Protein AF-A0A935IES3-F1 (afdb_monomer_lite)

Radius of gyration: 22.99 Å; chains: 1; bounding box: 53×41×69 Å

pLDDT: mean 79.4, std 18.82, range [28.25, 98.38]

Foldseek 3Di:
DDWDWQDKEAAPVQRQWIKTAIAAQDPQHGMWIGNGNPPDIDRQCAPPFSFGFREWYAYNQRWIWTFAQQGIWIDGVPRSHIFADPQQDDGGHFNYWDADPVQKIWTQGDPPGIDIGGHDDDAAQEAEEEEEQAARHAHEHAHEYEYLYEPDDDARAEYEYEYQHYYHDDPNRYHDPRYHYYYAYDGPRQDDDDPDDPPVPPDDPVVVVVPRSHPPPDDRCLQAKEWDDWADDPQKIWTWIAGNDFFKKWKFKDFPVRDTPGTFDIDGDHGIDTDITGHPVLQPGWMKIFMDTNNHGRYIGIDHSPDDHPDD

Structure (mmCIF, N/CA/C/O backbone):
data_AF-A0A935IES3-F1
#
_entry.id   AF-A0A935IES3-F1
#
loop_
_atom_site.group_PDB
_atom_site.id
_atom_site.type_symbol
_atom_site.label_atom_id
_atom_site.label_alt_id
_atom_site.label_comp_id
_atom_site.label_asym_id
_atom_site.label_entity_id
_atom_site.label_seq_id
_atom_site.pdbx_PDB_ins_code
_atom_site.Cartn_x
_atom_site.Cartn_y
_atom_site.Cartn_z
_atom_site.occupancy
_atom_site.B_iso_or_equiv
_atom_site.auth_seq_id
_atom_site.auth_comp_id
_atom_site.auth_asym_id
_atom_site.auth_atom_id
_atom_site.pdbx_PDB_model_num
ATOM 1 N N . MET A 1 1 ? 29.003 -7.675 0.193 1.00 57.25 1 MET A N 1
ATOM 2 C CA . MET A 1 1 ? 27.621 -7.620 -0.340 1.00 57.25 1 MET A CA 1
ATOM 3 C C . MET A 1 1 ? 27.714 -7.142 -1.774 1.00 57.25 1 MET A C 1
ATOM 5 O O . MET A 1 1 ? 28.474 -6.220 -2.015 1.00 57.25 1 MET A O 1
ATOM 9 N N . SER A 1 2 ? 27.031 -7.792 -2.713 1.00 76.88 2 SER A N 1
ATOM 10 C CA . SER A 1 2 ? 27.079 -7.463 -4.144 1.00 76.88 2 SER A CA 1
ATOM 11 C C . SER A 1 2 ? 25.704 -6.964 -4.582 1.00 76.88 2 SER A C 1
ATOM 13 O O . SER A 1 2 ? 24.690 -7.547 -4.189 1.00 76.88 2 SER A O 1
ATOM 15 N N . LEU A 1 3 ? 25.689 -5.869 -5.346 1.00 85.88 3 LEU A N 1
ATOM 16 C CA . LEU A 1 3 ? 24.535 -5.474 -6.146 1.00 85.88 3 LEU A CA 1
ATOM 17 C C . LEU A 1 3 ? 24.415 -6.447 -7.308 1.00 85.88 3 LEU A C 1
ATOM 19 O O . LEU A 1 3 ? 25.405 -6.748 -7.974 1.00 85.88 3 LEU A O 1
ATOM 23 N N . ARG A 1 4 ? 23.201 -6.928 -7.536 1.00 93.44 4 ARG A N 1
ATOM 24 C CA . ARG A 1 4 ? 22.870 -7.769 -8.682 1.00 93.44 4 ARG A CA 1
ATOM 25 C C . ARG A 1 4 ? 21.562 -7.288 -9.272 1.00 93.44 4 ARG A C 1
ATOM 27 O O . ARG A 1 4 ? 20.661 -6.931 -8.512 1.00 93.44 4 ARG A O 1
ATOM 34 N N . VAL A 1 5 ? 21.463 -7.307 -10.594 1.00 96.31 5 VAL A N 1
ATOM 35 C CA . VAL A 1 5 ? 20.181 -7.113 -11.270 1.00 96.31 5 VAL A CA 1
ATOM 36 C C . VAL A 1 5 ? 19.268 -8.269 -10.869 1.00 96.31 5 VAL A C 1
ATOM 38 O O . VAL A 1 5 ? 19.676 -9.429 -10.921 1.00 96.31 5 VAL A O 1
ATOM 41 N N . THR A 1 6 ? 18.076 -7.942 -10.387 1.00 96.94 6 THR A N 1
ATOM 42 C CA . THR A 1 6 ? 17.067 -8.917 -9.947 1.00 96.94 6 THR A CA 1
ATOM 43 C C . THR A 1 6 ? 15.913 -9.024 -10.926 1.00 96.94 6 THR A C 1
ATOM 45 O O . THR A 1 6 ? 15.383 -10.113 -11.101 1.00 96.94 6 THR A O 1
ATOM 48 N N . CYS A 1 7 ? 15.564 -7.927 -11.596 1.00 97.56 7 CYS A N 1
ATOM 49 C CA . CYS A 1 7 ? 14.488 -7.882 -12.574 1.00 97.56 7 CYS A CA 1
ATOM 50 C C . CYS A 1 7 ? 14.796 -6.833 -13.648 1.00 97.56 7 CYS A C 1
ATOM 52 O O . CYS A 1 7 ? 15.488 -5.844 -13.382 1.00 97.56 7 CYS A O 1
ATOM 54 N N . ILE A 1 8 ? 14.262 -7.062 -14.846 1.00 97.38 8 ILE A N 1
ATOM 55 C CA . ILE A 1 8 ? 14.217 -6.108 -15.951 1.00 97.38 8 ILE A CA 1
ATOM 56 C C . ILE A 1 8 ? 12.748 -6.012 -16.366 1.00 97.38 8 ILE A C 1
ATOM 58 O O . ILE A 1 8 ? 12.147 -7.028 -16.706 1.00 97.38 8 ILE A O 1
ATOM 62 N N . ALA A 1 9 ? 12.186 -4.809 -16.333 1.00 97.50 9 ALA A N 1
ATOM 63 C CA . ALA A 1 9 ? 10.844 -4.513 -16.817 1.00 97.50 9 ALA A CA 1
ATOM 64 C C . ALA A 1 9 ? 10.951 -3.653 -18.078 1.00 97.50 9 ALA A C 1
ATOM 66 O O . ALA A 1 9 ? 11.769 -2.737 -18.132 1.00 97.50 9 ALA A O 1
ATOM 67 N N . VAL A 1 10 ? 10.133 -3.936 -19.086 1.00 97.81 10 VAL A N 1
ATOM 68 C CA . VAL A 1 10 ? 10.106 -3.199 -20.357 1.00 97.81 10 VAL A CA 1
ATOM 69 C C . VAL A 1 10 ? 8.700 -2.656 -20.546 1.00 97.81 10 VAL A C 1
ATOM 71 O O . VAL A 1 10 ? 7.736 -3.357 -20.235 1.00 97.81 10 VAL A O 1
ATOM 74 N N . HIS A 1 11 ? 8.579 -1.412 -21.008 1.00 96.88 11 HIS A N 1
ATOM 75 C CA . HIS A 1 11 ? 7.270 -0.814 -21.250 1.00 96.88 11 HIS A CA 1
ATOM 76 C C . HIS A 1 11 ? 6.509 -1.634 -22.308 1.00 96.88 11 HIS A C 1
ATOM 78 O O . HIS A 1 11 ? 7.111 -1.983 -23.328 1.00 96.88 11 HIS A O 1
ATOM 84 N N . PRO A 1 12 ? 5.206 -1.911 -22.122 1.00 94.06 12 PRO A N 1
ATOM 85 C CA . PRO A 1 12 ? 4.445 -2.774 -23.031 1.00 94.06 12 PRO A CA 1
ATOM 86 C C . PRO A 1 12 ? 4.425 -2.277 -24.484 1.00 94.06 12 PRO A C 1
ATOM 88 O O . PRO A 1 12 ? 4.575 -3.075 -25.406 1.00 94.06 12 PRO A O 1
ATOM 91 N N . ASP A 1 13 ? 4.337 -0.956 -24.669 1.00 95.75 13 ASP A N 1
ATOM 92 C CA . ASP A 1 13 ? 4.250 -0.317 -25.993 1.00 95.75 13 ASP A CA 1
ATOM 93 C C . ASP A 1 13 ? 5.533 0.401 -26.459 1.00 95.75 13 ASP A C 1
ATOM 95 O O . ASP A 1 13 ? 5.549 0.996 -27.535 1.00 95.75 13 ASP A O 1
ATOM 99 N N . ASP A 1 14 ? 6.606 0.404 -25.659 1.00 96.94 14 ASP A N 1
ATOM 100 C CA . ASP A 1 14 ? 7.816 1.192 -25.953 1.00 96.94 14 ASP A CA 1
ATOM 101 C C . ASP A 1 14 ? 9.081 0.473 -25.468 1.00 96.94 14 ASP A C 1
ATOM 103 O O . ASP A 1 14 ? 9.519 0.610 -24.326 1.00 96.94 14 ASP A O 1
ATOM 107 N N . HIS A 1 15 ? 9.687 -0.310 -26.356 1.00 96.06 15 HIS A N 1
ATOM 108 C CA . HIS A 1 15 ? 10.857 -1.127 -26.037 1.00 96.06 15 HIS A CA 1
ATOM 109 C C . HIS A 1 15 ? 12.116 -0.347 -25.624 1.00 96.06 15 HIS A C 1
ATOM 111 O O . HIS A 1 15 ? 13.009 -0.943 -25.019 1.00 96.06 15 HIS A O 1
ATOM 117 N N . ASP A 1 16 ? 12.188 0.962 -25.889 1.00 97.81 16 ASP A N 1
ATOM 118 C CA . ASP A 1 16 ? 13.316 1.789 -25.456 1.00 97.81 16 ASP A CA 1
ATOM 119 C C . ASP A 1 16 ? 13.200 2.178 -23.977 1.00 97.81 16 ASP A C 1
ATOM 121 O O . ASP A 1 16 ? 14.203 2.528 -23.345 1.00 97.81 16 ASP A O 1
ATOM 125 N N . LYS A 1 17 ? 11.994 2.087 -23.404 1.00 98.06 17 LYS A N 1
ATOM 126 C CA . LYS A 1 17 ? 11.731 2.332 -21.988 1.00 98.06 17 LYS A CA 1
ATOM 127 C C . LYS A 1 17 ? 11.919 1.053 -21.182 1.00 98.06 17 LYS A C 1
ATOM 129 O O . LYS A 1 17 ? 11.071 0.158 -21.171 1.00 98.06 17 LYS A O 1
ATOM 134 N N . VAL A 1 18 ? 13.033 0.997 -20.464 1.00 98.19 18 VAL A N 1
ATOM 135 C CA . VAL A 1 18 ? 13.451 -0.166 -19.678 1.00 98.19 18 VAL A CA 1
ATOM 136 C C . VAL A 1 18 ? 13.729 0.253 -18.245 1.00 98.19 18 VAL A C 1
ATOM 138 O O . VAL A 1 18 ? 14.386 1.259 -17.988 1.00 98.19 18 VAL A O 1
ATOM 141 N N . TRP A 1 19 ? 13.290 -0.553 -17.290 1.00 98.25 19 TRP A N 1
ATOM 142 C CA . TRP A 1 19 ? 13.640 -0.412 -15.887 1.00 98.25 19 TRP A CA 1
ATOM 143 C C . TRP A 1 19 ? 14.370 -1.646 -15.394 1.00 98.25 19 TRP A C 1
ATOM 145 O O . TRP A 1 19 ? 14.081 -2.765 -15.808 1.00 98.25 19 TRP A O 1
ATOM 155 N N . VAL A 1 20 ? 15.289 -1.448 -14.457 1.00 98.12 20 VAL A N 1
ATOM 156 C CA . VAL A 1 20 ? 15.969 -2.544 -13.769 1.00 98.12 20 VAL A CA 1
ATOM 157 C C . VAL A 1 20 ? 15.864 -2.364 -12.273 1.00 98.12 20 VAL A C 1
ATOM 159 O O . VAL A 1 20 ? 16.041 -1.257 -11.756 1.00 98.12 20 VAL A O 1
ATOM 162 N N . SER A 1 21 ? 15.607 -3.462 -11.571 1.00 97.62 21 SER A N 1
ATOM 163 C CA . SER A 1 21 ? 15.735 -3.509 -10.121 1.00 97.62 21 SER A CA 1
ATOM 164 C C . SER A 1 21 ? 17.043 -4.168 -9.712 1.00 97.62 21 SER A C 1
ATOM 166 O O . SER A 1 21 ? 17.530 -5.100 -10.357 1.00 97.62 21 SER A O 1
ATOM 168 N N . LEU A 1 22 ? 17.602 -3.692 -8.604 1.00 96.44 22 LEU A N 1
ATOM 169 C CA . LEU A 1 22 ? 18.802 -4.223 -7.986 1.00 96.44 22 LEU A CA 1
ATOM 170 C C . LEU A 1 22 ? 18.474 -4.809 -6.612 1.00 96.44 22 LEU A C 1
ATOM 172 O O . LEU A 1 22 ? 17.857 -4.172 -5.752 1.00 96.44 22 LEU A O 1
ATOM 176 N N . GLY A 1 23 ? 18.966 -6.021 -6.385 1.00 91.81 23 GLY A N 1
ATOM 177 C CA . GLY A 1 23 ? 18.984 -6.652 -5.073 1.00 91.81 23 GLY A CA 1
ATOM 178 C C . GLY A 1 23 ? 20.197 -6.225 -4.245 1.00 91.81 23 GLY A C 1
ATOM 179 O O . GLY A 1 23 ? 21.205 -5.758 -4.772 1.00 91.81 23 GLY A O 1
ATOM 180 N N . GLY A 1 24 ? 20.136 -6.468 -2.934 1.00 88.50 24 GLY A N 1
ATOM 181 C CA . GLY A 1 24 ? 21.232 -6.205 -1.995 1.00 88.50 24 GLY A CA 1
ATOM 182 C C . GLY A 1 24 ? 21.075 -4.913 -1.182 1.00 88.50 24 GLY A C 1
ATOM 183 O O . GLY A 1 24 ? 20.201 -4.082 -1.427 1.00 88.50 24 GLY A O 1
ATOM 184 N N . PHE A 1 25 ? 21.946 -4.748 -0.184 1.00 89.75 25 PHE A N 1
ATOM 185 C CA . PHE A 1 25 ? 21.810 -3.751 0.887 1.00 89.75 25 PHE A CA 1
ATOM 186 C C . PHE A 1 25 ? 22.664 -2.486 0.666 1.00 89.75 25 PHE A C 1
ATOM 188 O O . PHE A 1 25 ? 23.372 -2.041 1.571 1.00 89.75 25 PHE A O 1
ATOM 195 N N . PHE A 1 26 ? 22.594 -1.891 -0.531 1.00 90.25 26 PHE A N 1
ATOM 196 C CA . PHE A 1 26 ? 23.205 -0.583 -0.830 1.00 90.25 26 PHE A CA 1
ATOM 197 C C . PHE A 1 26 ? 22.164 0.535 -0.956 1.00 90.25 26 PHE A C 1
ATOM 199 O O . PHE A 1 26 ? 21.361 0.552 -1.891 1.00 90.25 26 PHE A O 1
ATOM 206 N N . ALA A 1 27 ? 22.159 1.471 -0.008 1.00 88.69 27 ALA A N 1
ATOM 207 C CA . ALA A 1 27 ? 21.184 2.559 0.021 1.00 88.69 27 ALA A CA 1
ATOM 208 C C . ALA A 1 27 ? 21.271 3.431 -1.246 1.00 88.69 27 ALA A C 1
ATOM 210 O O . ALA A 1 27 ? 22.358 3.649 -1.780 1.00 88.69 27 ALA A O 1
ATOM 211 N N . GLY A 1 28 ? 20.126 3.913 -1.737 1.00 91.81 28 GLY A N 1
ATOM 212 C CA . GLY A 1 28 ? 20.062 4.781 -2.920 1.00 91.81 28 GLY A CA 1
ATOM 213 C C . GLY A 1 28 ? 20.318 4.087 -4.265 1.00 91.81 28 GLY A C 1
ATOM 214 O O . GLY A 1 28 ? 20.333 4.760 -5.291 1.00 91.81 28 GLY A O 1
ATOM 215 N N . GLN A 1 29 ? 20.509 2.762 -4.284 1.00 95.19 29 GLN A N 1
ATOM 216 C CA . GLN A 1 29 ? 20.746 1.976 -5.499 1.00 95.19 29 GLN A CA 1
ATOM 217 C C . GLN A 1 29 ? 19.818 0.755 -5.524 1.00 95.19 29 GLN A C 1
ATOM 219 O O . GLN A 1 29 ? 20.157 -0.311 -5.005 1.00 95.19 29 GLN A O 1
ATOM 224 N N . LYS A 1 30 ? 18.611 0.939 -6.068 1.00 96.19 30 LYS A N 1
ATOM 225 C CA . LYS A 1 30 ? 17.545 -0.073 -6.115 1.00 96.19 30 LYS A CA 1
ATOM 226 C C . LYS A 1 30 ? 16.818 -0.138 -7.445 1.00 96.19 30 LYS A C 1
ATOM 228 O O . LYS A 1 30 ? 16.576 -1.243 -7.903 1.00 96.19 30 LYS A O 1
ATOM 233 N N . VAL A 1 31 ? 16.462 0.992 -8.052 1.00 98.00 31 VAL A N 1
ATOM 234 C CA . VAL A 1 31 ? 15.725 1.008 -9.323 1.00 98.00 31 VAL A CA 1
ATOM 235 C C . VAL A 1 31 ? 16.338 2.039 -10.255 1.00 98.00 31 VAL A C 1
ATOM 237 O O . VAL A 1 31 ? 16.588 3.174 -9.852 1.00 98.00 31 VAL A O 1
ATOM 240 N N . TYR A 1 32 ? 16.574 1.641 -11.499 1.00 98.06 32 TYR A N 1
ATOM 241 C CA . TYR A 1 32 ? 17.080 2.504 -12.561 1.00 98.06 32 TYR A CA 1
ATOM 242 C C . TYR A 1 32 ? 16.167 2.419 -13.777 1.00 98.06 32 TYR A C 1
ATOM 244 O O . TYR A 1 32 ? 15.510 1.404 -13.993 1.00 98.06 32 TYR A O 1
ATOM 252 N N . TYR A 1 33 ? 16.145 3.490 -14.559 1.00 98.19 33 TYR A N 1
ATOM 253 C CA . TYR A 1 33 ? 15.353 3.638 -15.773 1.00 98.19 33 TYR A CA 1
ATOM 254 C C . TYR A 1 33 ? 16.234 4.073 -16.934 1.00 98.19 33 TYR A C 1
ATOM 256 O O . TYR A 1 33 ? 17.085 4.943 -16.766 1.00 98.19 33 TYR A O 1
ATOM 264 N N . SER A 1 34 ? 15.989 3.514 -18.105 1.00 98.38 34 SER A N 1
ATOM 265 C CA . SER A 1 34 ? 16.547 3.939 -19.375 1.00 98.38 34 SER A CA 1
ATOM 266 C C . SER A 1 34 ? 15.409 4.267 -20.330 1.00 98.38 34 SER A C 1
ATOM 268 O O . SER A 1 34 ? 14.425 3.537 -20.384 1.00 98.38 34 SER A O 1
ATOM 270 N N . SER A 1 35 ? 15.553 5.357 -21.081 1.00 97.56 35 SER A N 1
ATOM 271 C CA . SER A 1 35 ? 14.635 5.747 -22.159 1.00 97.56 35 SER A CA 1
ATOM 272 C C . SER A 1 35 ? 15.237 5.523 -23.548 1.00 97.56 35 SER A C 1
ATOM 274 O O . SER A 1 35 ? 14.792 6.140 -24.511 1.00 97.56 35 SER A O 1
ATOM 276 N N . ASN A 1 36 ? 16.337 4.775 -23.625 1.00 98.06 36 ASN A N 1
ATOM 277 C CA . ASN A 1 36 ? 17.102 4.526 -24.842 1.00 98.06 36 ASN A CA 1
ATOM 278 C C . ASN A 1 36 ? 17.687 3.109 -24.847 1.00 98.06 36 ASN A C 1
ATOM 280 O O . ASN A 1 36 ? 18.877 2.921 -25.088 1.00 98.06 36 ASN A O 1
ATOM 284 N N . GLY A 1 37 ? 16.870 2.118 -24.483 1.00 96.75 37 GLY A N 1
ATOM 285 C CA . GLY A 1 37 ? 17.221 0.702 -24.619 1.00 96.75 37 GLY A CA 1
ATOM 286 C C . GLY A 1 37 ? 18.383 0.227 -23.736 1.00 96.75 37 GLY A C 1
ATOM 287 O O . GLY A 1 37 ? 18.906 -0.865 -23.944 1.00 96.75 37 GLY A O 1
ATOM 288 N N . GLY A 1 38 ? 18.788 1.016 -22.736 1.00 97.38 38 GLY A N 1
ATOM 289 C CA . GLY A 1 38 ? 19.874 0.697 -21.809 1.00 97.38 38 GLY A CA 1
ATOM 290 C C . GLY A 1 38 ? 21.200 1.422 -22.061 1.00 97.38 38 GLY A C 1
ATOM 291 O O . GLY A 1 38 ? 22.140 1.193 -21.296 1.00 97.38 38 GLY A O 1
ATOM 292 N N . ASP A 1 39 ? 21.284 2.317 -23.051 1.00 97.88 39 ASP A N 1
ATOM 293 C CA . ASP A 1 39 ? 22.502 3.098 -23.333 1.00 97.88 39 ASP A CA 1
ATOM 294 C C . ASP A 1 39 ? 22.848 4.077 -22.199 1.00 97.88 39 ASP A C 1
ATOM 296 O O . ASP A 1 39 ? 24.016 4.330 -21.894 1.00 97.88 39 ASP A O 1
ATOM 300 N N . SER A 1 40 ? 21.826 4.631 -21.543 1.00 98.19 40 SER A N 1
ATOM 301 C CA . SER A 1 40 ? 21.976 5.506 -20.380 1.00 98.19 40 SER A CA 1
ATOM 302 C C . SER A 1 40 ? 20.912 5.225 -19.325 1.00 98.19 40 SER A C 1
ATOM 304 O O . SER A 1 40 ? 19.790 4.840 -19.655 1.00 98.19 40 SER A O 1
ATOM 306 N N . TRP A 1 41 ? 21.263 5.439 -18.053 1.00 98.25 41 TRP A N 1
ATOM 307 C CA . TRP A 1 41 ? 20.412 5.105 -16.913 1.00 98.25 41 TRP A CA 1
ATOM 308 C C . TRP A 1 41 ? 20.234 6.290 -15.969 1.00 98.25 41 TRP A C 1
ATOM 310 O O . TRP A 1 41 ? 21.200 6.890 -15.500 1.00 98.25 41 TRP A O 1
ATOM 320 N N . THR A 1 42 ? 18.983 6.570 -15.626 1.00 97.44 42 THR A N 1
ATOM 321 C CA . THR A 1 42 ? 18.579 7.493 -14.568 1.00 97.44 42 THR A CA 1
ATOM 322 C C . THR A 1 42 ? 18.237 6.697 -13.318 1.00 97.44 42 THR A C 1
ATOM 324 O O . THR A 1 42 ? 17.484 5.725 -13.369 1.00 97.44 42 THR A O 1
ATOM 327 N N . ASN A 1 43 ? 18.775 7.106 -12.173 1.00 97.31 43 ASN A N 1
ATOM 328 C CA . ASN A 1 43 ? 18.450 6.477 -10.900 1.00 97.31 43 ASN A CA 1
ATOM 329 C C . ASN A 1 43 ? 17.048 6.909 -10.442 1.00 97.31 43 ASN A C 1
ATOM 331 O O . ASN A 1 43 ? 16.812 8.092 -10.208 1.00 97.31 43 ASN A O 1
ATOM 335 N N . LEU A 1 44 ? 16.139 5.945 -10.282 1.00 97.56 44 LEU A N 1
ATOM 336 C CA . LEU A 1 44 ? 14.778 6.153 -9.782 1.00 97.56 44 LEU A CA 1
ATOM 337 C C . LEU A 1 44 ? 14.582 5.631 -8.355 1.00 97.56 44 LEU A C 1
ATOM 339 O O . LEU A 1 44 ? 13.449 5.520 -7.903 1.00 97.56 44 LEU A O 1
ATOM 343 N N . THR A 1 45 ? 15.650 5.312 -7.624 1.00 96.31 45 THR A N 1
ATOM 344 C CA . THR A 1 45 ? 15.560 4.691 -6.292 1.00 96.31 45 THR A CA 1
ATOM 345 C C . THR A 1 45 ? 14.777 5.533 -5.282 1.00 96.31 45 THR A C 1
ATOM 347 O O . THR A 1 45 ? 13.993 4.970 -4.524 1.00 96.31 45 THR A O 1
ATOM 350 N N . GLY A 1 46 ? 14.953 6.859 -5.284 1.00 92.88 46 GLY A N 1
ATOM 351 C CA . GLY A 1 46 ?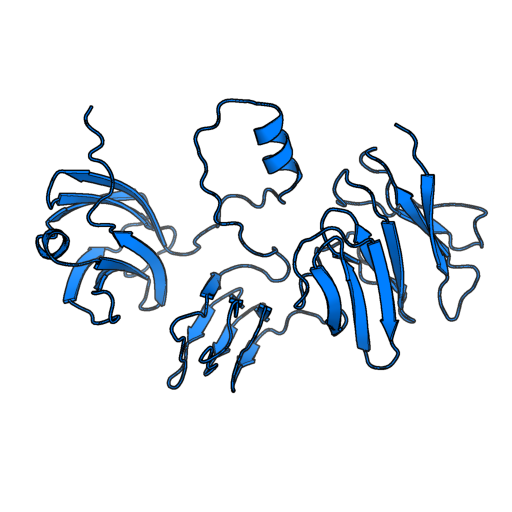 14.208 7.761 -4.398 1.00 92.88 46 GLY A CA 1
ATOM 352 C C . GLY A 1 46 ? 14.308 7.370 -2.918 1.00 92.88 46 GLY A C 1
ATOM 353 O O . GLY A 1 46 ? 15.406 7.092 -2.427 1.00 92.88 46 GLY A O 1
ATOM 354 N N . SER A 1 47 ? 13.166 7.329 -2.227 1.00 87.62 47 SER A N 1
ATOM 355 C CA . SER A 1 47 ? 13.046 6.962 -0.806 1.00 87.62 47 SER A CA 1
ATOM 356 C C . SER A 1 47 ? 12.879 5.464 -0.533 1.00 87.62 47 SER A C 1
ATOM 358 O O . SER A 1 47 ? 12.623 5.087 0.614 1.00 87.62 47 SER A O 1
ATOM 360 N N . LEU A 1 48 ? 13.052 4.589 -1.535 1.00 88.12 48 LEU A N 1
ATOM 361 C CA . LEU A 1 48 ? 13.000 3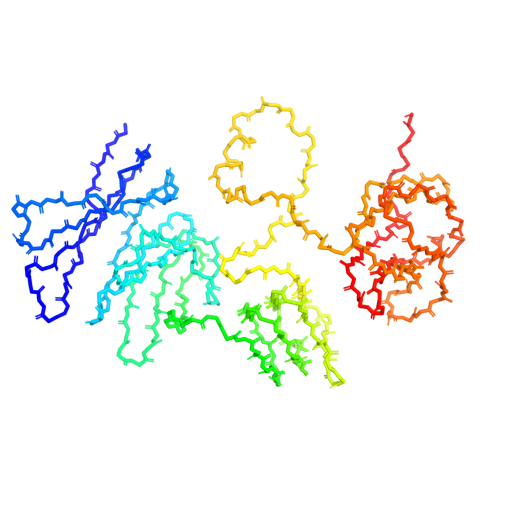.145 -1.296 1.00 88.12 48 LEU A CA 1
ATOM 362 C C . LEU A 1 48 ? 13.977 2.741 -0.176 1.00 88.12 48 LEU A C 1
ATOM 364 O O . LEU A 1 48 ? 15.124 3.210 -0.148 1.00 88.12 48 LEU A O 1
ATOM 368 N N . PRO A 1 49 ? 13.556 1.848 0.739 1.00 85.81 49 PRO A N 1
ATOM 369 C CA . PRO A 1 49 ? 14.385 1.452 1.865 1.00 85.81 49 PRO A CA 1
ATOM 370 C C . PRO A 1 49 ? 15.659 0.750 1.389 1.00 85.81 49 PRO A C 1
ATOM 372 O O . PRO A 1 49 ? 15.749 0.231 0.271 1.00 85.81 49 PRO A O 1
ATOM 375 N N . ASN A 1 50 ? 16.662 0.668 2.267 1.00 88.62 50 ASN A N 1
ATOM 376 C CA . ASN A 1 50 ? 17.868 -0.105 1.979 1.00 88.62 50 ASN A CA 1
ATOM 377 C C . ASN A 1 50 ? 17.628 -1.622 2.114 1.00 88.62 50 ASN A C 1
ATOM 379 O O . ASN A 1 50 ? 18.276 -2.296 2.912 1.00 88.62 50 ASN A O 1
ATOM 383 N N . LEU A 1 51 ? 16.686 -2.142 1.331 1.00 90.25 51 LEU A N 1
ATOM 384 C CA . LEU A 1 51 ? 16.261 -3.533 1.287 1.00 90.25 51 LEU A CA 1
ATOM 385 C C . LEU A 1 51 ? 16.183 -4.006 -0.172 1.00 90.25 51 LEU A C 1
ATOM 387 O O . LEU A 1 51 ? 15.845 -3.203 -1.041 1.00 90.25 51 LEU A O 1
ATOM 391 N N . PRO A 1 52 ? 16.519 -5.270 -0.473 1.00 91.56 52 PRO A N 1
ATOM 392 C CA . PRO A 1 52 ? 16.465 -5.800 -1.830 1.00 91.56 52 PRO A CA 1
ATOM 393 C C . PRO A 1 52 ? 15.106 -5.573 -2.505 1.00 91.56 52 PRO A C 1
ATOM 395 O O . PRO A 1 52 ? 14.070 -5.916 -1.939 1.00 91.56 52 PRO A O 1
ATOM 398 N N . ILE A 1 53 ? 15.132 -5.065 -3.741 1.00 96.44 53 ILE A N 1
ATOM 399 C CA . ILE A 1 53 ? 13.995 -5.159 -4.660 1.00 96.44 53 ILE A CA 1
ATOM 400 C C . ILE A 1 53 ? 14.214 -6.407 -5.506 1.00 96.44 53 ILE A C 1
ATOM 402 O O . ILE A 1 53 ? 15.287 -6.592 -6.086 1.00 96.44 53 ILE A O 1
ATOM 406 N N . LEU A 1 54 ? 13.230 -7.295 -5.515 1.00 96.06 54 LEU A N 1
ATOM 407 C CA . LEU A 1 54 ? 13.307 -8.611 -6.146 1.00 96.06 54 LEU A CA 1
ATOM 408 C C . LEU A 1 54 ? 12.491 -8.674 -7.436 1.00 96.06 54 LEU A C 1
ATOM 410 O O . LEU A 1 54 ? 12.861 -9.419 -8.334 1.00 96.06 54 LEU A O 1
ATOM 414 N N . SER A 1 55 ? 11.443 -7.857 -7.539 1.00 97.38 55 SER A N 1
ATOM 415 C CA . SER A 1 55 ? 10.541 -7.818 -8.683 1.00 97.38 55 SER A CA 1
ATOM 416 C C . SER A 1 55 ? 10.195 -6.386 -9.051 1.00 97.38 55 SER A C 1
ATOM 418 O O . SER A 1 55 ? 10.025 -5.537 -8.173 1.00 97.38 55 SER A O 1
ATOM 420 N N . LEU A 1 56 ? 10.030 -6.133 -10.344 1.00 97.94 56 LEU A N 1
ATOM 421 C CA . LEU A 1 56 ? 9.580 -4.856 -10.871 1.00 97.94 56 LEU A CA 1
ATOM 422 C C . LEU A 1 56 ? 8.620 -5.113 -12.032 1.00 97.94 56 LEU A C 1
ATOM 424 O O . LEU A 1 56 ? 8.957 -5.857 -12.945 1.00 97.94 56 LEU A O 1
ATOM 428 N N . VAL A 1 57 ? 7.438 -4.506 -11.995 1.00 97.88 57 VAL A N 1
ATOM 429 C CA . VAL A 1 57 ? 6.467 -4.550 -13.098 1.00 97.88 57 VAL A CA 1
ATOM 430 C C . VAL A 1 57 ? 6.012 -3.143 -13.449 1.00 97.88 57 VAL A C 1
ATOM 432 O O . VAL A 1 57 ? 5.984 -2.265 -12.584 1.00 97.88 57 VAL A O 1
ATOM 435 N N . VAL A 1 58 ? 5.676 -2.945 -14.720 1.00 97.00 58 VAL A N 1
ATOM 436 C CA . VAL A 1 58 ? 5.248 -1.668 -15.290 1.00 97.00 58 VAL A CA 1
ATOM 437 C C . VAL A 1 58 ? 3.932 -1.862 -16.040 1.00 97.00 58 VAL A C 1
ATOM 439 O O . VAL A 1 58 ? 3.753 -2.897 -16.683 1.00 97.00 58 VAL A O 1
ATOM 442 N N . ASP A 1 59 ? 3.007 -0.912 -15.914 1.00 94.94 59 ASP A N 1
ATOM 443 C CA . ASP A 1 59 ? 1.767 -0.885 -16.701 1.00 94.94 59 ASP A CA 1
ATOM 444 C C . ASP A 1 59 ? 1.914 -0.041 -17.983 1.00 94.94 59 ASP A C 1
ATOM 446 O O . ASP A 1 59 ? 2.932 0.620 -18.196 1.00 94.94 59 ASP A O 1
ATOM 450 N N . ASP A 1 60 ? 0.881 -0.037 -18.828 1.00 93.50 60 ASP A N 1
ATOM 451 C CA . ASP A 1 60 ? 0.860 0.698 -20.106 1.00 93.50 60 ASP A CA 1
ATOM 452 C C . ASP A 1 60 ? 0.969 2.227 -19.933 1.00 93.50 60 ASP A C 1
ATOM 454 O O . ASP A 1 60 ? 1.278 2.949 -20.879 1.00 93.50 60 ASP A O 1
ATOM 458 N N . ASN A 1 61 ? 0.724 2.744 -18.723 1.00 92.81 61 ASN A N 1
ATOM 459 C CA . ASN A 1 61 ? 0.858 4.165 -18.406 1.00 92.81 61 ASN A CA 1
ATOM 460 C C . ASN A 1 61 ? 2.262 4.516 -17.889 1.00 92.81 61 ASN A C 1
ATOM 462 O O . ASN A 1 61 ? 2.542 5.688 -17.631 1.00 92.81 61 ASN A O 1
ATOM 466 N N . GLY A 1 62 ? 3.144 3.529 -17.704 1.00 93.81 62 GLY A N 1
ATOM 467 C CA . GLY A 1 62 ? 4.462 3.709 -17.106 1.00 93.81 62 GLY A CA 1
ATOM 468 C C . GLY A 1 62 ? 4.448 3.792 -15.576 1.00 93.81 62 GLY A C 1
ATOM 469 O O . GLY A 1 62 ? 5.425 4.262 -14.986 1.00 93.81 62 GLY A O 1
ATOM 470 N N . ASN A 1 63 ? 3.368 3.364 -14.916 1.00 95.31 63 ASN A N 1
ATOM 471 C CA . ASN A 1 63 ? 3.350 3.221 -13.465 1.00 95.31 63 ASN A CA 1
ATOM 472 C C . ASN A 1 63 ? 4.104 1.957 -13.049 1.00 95.31 63 ASN A C 1
ATOM 474 O O . ASN A 1 63 ? 3.980 0.907 -13.676 1.00 95.31 63 ASN A O 1
ATOM 478 N N . LEU A 1 64 ? 4.858 2.043 -11.956 1.00 97.56 64 LEU A N 1
ATOM 479 C CA . LEU A 1 64 ? 5.745 0.979 -11.497 1.00 97.56 64 LEU A CA 1
ATOM 480 C C . LEU A 1 64 ? 5.278 0.384 -10.176 1.00 97.56 64 LEU A C 1
ATOM 482 O O . LEU A 1 64 ? 4.935 1.118 -9.248 1.00 97.56 64 LEU A O 1
ATOM 486 N N . TYR A 1 65 ? 5.402 -0.936 -10.057 1.00 97.25 65 TYR A N 1
ATOM 487 C CA . TYR A 1 65 ? 5.303 -1.654 -8.789 1.00 97.25 65 TYR A CA 1
ATOM 488 C C . TYR A 1 65 ? 6.608 -2.395 -8.517 1.00 97.25 65 TYR A C 1
ATOM 490 O O . TYR A 1 65 ? 7.034 -3.233 -9.312 1.00 97.25 65 TYR A O 1
ATOM 498 N N . ALA A 1 66 ? 7.236 -2.096 -7.383 1.00 97.62 66 ALA A N 1
ATOM 499 C CA . ALA A 1 66 ? 8.470 -2.717 -6.927 1.00 97.62 66 ALA A CA 1
ATOM 500 C C . ALA A 1 66 ? 8.181 -3.631 -5.732 1.00 97.62 66 ALA A C 1
ATOM 502 O O . ALA A 1 66 ? 7.772 -3.160 -4.672 1.00 97.62 66 ALA A O 1
ATOM 503 N N . GLY A 1 67 ? 8.396 -4.933 -5.904 1.00 96.38 67 GLY A N 1
ATOM 504 C CA . GLY A 1 67 ? 8.272 -5.942 -4.854 1.00 96.38 67 GLY A CA 1
ATOM 505 C C . GLY A 1 67 ? 9.633 -6.257 -4.245 1.00 96.38 67 GLY A C 1
ATOM 506 O O . GLY A 1 67 ? 10.605 -6.478 -4.970 1.00 96.38 67 GLY A O 1
ATOM 507 N N . GLY A 1 68 ? 9.720 -6.284 -2.920 1.00 93.69 68 GLY A N 1
ATOM 508 C CA . GLY A 1 68 ? 10.957 -6.605 -2.213 1.00 93.69 68 GLY A CA 1
ATOM 509 C C . GLY A 1 68 ? 10.710 -7.154 -0.817 1.00 93.69 68 GLY A C 1
ATOM 510 O O . GLY A 1 68 ? 9.590 -7.531 -0.472 1.00 93.69 68 GLY A O 1
ATOM 511 N N . ASP A 1 69 ? 11.752 -7.162 0.014 1.00 89.25 69 ASP A N 1
ATOM 512 C CA . ASP A 1 69 ? 11.689 -7.713 1.381 1.00 89.25 69 ASP A CA 1
ATOM 513 C C . ASP A 1 69 ? 10.674 -6.995 2.293 1.00 89.25 69 ASP A C 1
ATOM 515 O O . ASP A 1 69 ? 10.313 -7.508 3.351 1.00 89.25 69 ASP A O 1
ATOM 519 N N . ASP A 1 70 ? 10.195 -5.825 1.870 1.00 83.56 70 ASP A N 1
ATOM 520 C CA . ASP A 1 70 ? 9.349 -4.931 2.653 1.00 83.56 70 ASP A CA 1
ATOM 521 C C . ASP A 1 70 ? 7.945 -4.717 2.076 1.00 83.56 70 ASP A C 1
ATOM 523 O O . ASP A 1 70 ? 7.284 -3.721 2.369 1.00 83.56 70 ASP A O 1
ATOM 527 N N . GLY A 1 71 ? 7.482 -5.650 1.246 1.00 89.00 71 GLY A N 1
ATOM 528 C CA . GLY A 1 71 ? 6.208 -5.542 0.545 1.00 89.00 71 GLY A CA 1
ATOM 529 C C . GLY A 1 71 ? 6.358 -4.914 -0.836 1.00 89.00 71 GLY A C 1
ATOM 530 O O . GLY A 1 71 ? 7.353 -5.134 -1.532 1.00 89.00 71 GLY A O 1
ATOM 531 N N . ILE A 1 72 ? 5.329 -4.171 -1.241 1.00 91.75 72 ILE A N 1
ATOM 532 C CA . ILE A 1 72 ? 5.224 -3.560 -2.565 1.00 91.75 72 ILE A CA 1
ATOM 533 C C . ILE A 1 72 ? 5.281 -2.044 -2.409 1.00 91.75 72 ILE A C 1
ATOM 535 O O . ILE A 1 72 ? 4.652 -1.478 -1.516 1.00 91.75 72 ILE A O 1
ATOM 539 N N . PHE A 1 73 ? 5.998 -1.388 -3.309 1.00 92.56 73 PHE A N 1
ATOM 540 C CA . PHE A 1 73 ? 5.988 0.058 -3.484 1.00 92.56 73 PHE A CA 1
ATOM 541 C C . PHE A 1 73 ? 5.432 0.390 -4.862 1.00 92.56 73 PHE A C 1
ATOM 543 O O . PHE A 1 73 ? 5.708 -0.316 -5.826 1.00 92.56 73 PHE A O 1
ATOM 550 N N . PHE A 1 74 ? 4.675 1.472 -4.954 1.00 93.31 74 PHE A N 1
ATOM 551 C CA . PHE A 1 74 ? 4.111 2.010 -6.179 1.00 93.31 74 PHE A CA 1
ATOM 552 C C . PHE A 1 74 ? 4.755 3.355 -6.518 1.00 93.31 74 PHE A C 1
ATOM 554 O O . PHE A 1 74 ? 4.976 4.184 -5.634 1.00 93.31 74 PHE A O 1
ATOM 561 N N . ARG A 1 75 ? 5.015 3.605 -7.798 1.00 94.50 75 ARG A N 1
ATOM 562 C CA . ARG A 1 75 ? 5.403 4.921 -8.308 1.00 94.50 75 ARG A CA 1
ATOM 563 C C . ARG A 1 75 ? 4.602 5.224 -9.562 1.00 94.50 75 ARG A C 1
ATOM 565 O O . ARG A 1 75 ? 4.749 4.531 -10.564 1.00 94.50 75 ARG A O 1
ATOM 572 N N . GLY A 1 76 ? 3.796 6.281 -9.502 1.00 93.69 76 GLY A N 1
ATOM 573 C CA . GLY A 1 76 ? 3.071 6.771 -10.667 1.00 93.69 76 GLY A CA 1
ATOM 574 C C . GLY A 1 76 ? 4.012 7.341 -11.730 1.00 93.69 76 GLY A C 1
ATOM 575 O O . GLY A 1 76 ? 5.097 7.850 -11.417 1.00 93.69 76 GLY A O 1
ATOM 576 N N . ALA A 1 77 ? 3.593 7.288 -12.989 1.00 91.62 77 ALA A N 1
ATOM 577 C CA . ALA A 1 77 ? 4.322 7.909 -14.084 1.00 91.62 77 ALA A CA 1
ATOM 578 C C . ALA A 1 77 ? 4.522 9.412 -13.820 1.00 91.62 77 ALA A C 1
ATOM 580 O O . ALA A 1 77 ? 3.600 10.138 -13.448 1.00 91.62 77 ALA A O 1
ATOM 581 N N . GLY A 1 78 ? 5.764 9.883 -13.953 1.00 88.19 78 GLY A N 1
ATOM 582 C CA . GLY A 1 78 ? 6.129 11.279 -13.684 1.00 88.19 78 GLY A CA 1
ATOM 583 C C . GLY A 1 78 ? 6.171 11.677 -12.202 1.00 88.19 78 GLY A C 1
ATOM 584 O O . GLY A 1 78 ? 6.541 12.809 -11.895 1.00 88.19 78 GLY A O 1
ATOM 585 N N . TRP A 1 79 ? 5.848 10.778 -11.265 1.00 91.44 79 TRP A N 1
ATOM 586 C CA . TRP A 1 79 ? 5.988 11.076 -9.841 1.00 91.44 79 TRP A CA 1
ATOM 587 C C . TRP A 1 79 ? 7.459 11.196 -9.452 1.00 91.44 79 TRP A C 1
ATOM 589 O O . TRP A 1 79 ? 8.321 10.482 -9.976 1.00 91.44 79 TRP A O 1
ATOM 599 N N . ALA A 1 80 ? 7.743 12.079 -8.492 1.00 87.25 80 ALA A N 1
ATOM 600 C CA . ALA A 1 80 ? 9.093 12.283 -7.976 1.00 87.25 80 ALA A CA 1
ATOM 601 C C . ALA A 1 80 ? 9.612 11.061 -7.199 1.00 87.25 80 ALA A C 1
ATOM 603 O O . ALA A 1 80 ? 10.807 10.764 -7.262 1.00 87.25 80 ALA A O 1
ATOM 604 N N . ASP A 1 81 ? 8.721 10.341 -6.511 1.00 88.44 81 ASP A N 1
ATOM 605 C CA . ASP A 1 81 ? 9.101 9.274 -5.589 1.00 88.44 81 ASP A CA 1
ATOM 606 C C . ASP A 1 81 ? 8.041 8.168 -5.451 1.00 88.44 81 ASP A C 1
ATOM 608 O O . ASP A 1 81 ? 6.926 8.270 -5.972 1.00 88.44 81 ASP A O 1
ATOM 612 N N . TRP A 1 82 ? 8.428 7.102 -4.753 1.00 89.75 82 TRP A N 1
ATOM 613 C CA . TRP A 1 82 ? 7.621 5.932 -4.444 1.00 89.75 82 TRP A CA 1
ATOM 614 C C . TRP A 1 82 ? 6.702 6.176 -3.252 1.00 89.75 82 TRP A C 1
ATOM 616 O O . TRP A 1 82 ? 7.002 6.946 -2.342 1.00 89.75 82 TRP A O 1
ATOM 626 N N . LYS A 1 83 ? 5.596 5.440 -3.224 1.00 84.69 83 LYS A N 1
ATOM 627 C CA . LYS A 1 83 ? 4.746 5.277 -2.052 1.00 84.69 83 LYS A CA 1
ATOM 628 C C . LYS A 1 83 ? 4.599 3.795 -1.747 1.00 84.69 83 LYS A C 1
ATOM 630 O O . LYS A 1 83 ? 4.580 2.983 -2.669 1.00 84.69 83 LYS A O 1
ATOM 635 N N . PRO A 1 84 ? 4.476 3.405 -0.481 1.00 81.06 84 PRO A N 1
ATOM 636 C CA . PRO A 1 84 ? 4.107 2.038 -0.161 1.00 81.06 84 PRO A CA 1
ATOM 637 C C . PRO A 1 84 ? 2.741 1.646 -0.754 1.00 81.06 84 PRO A C 1
ATOM 639 O O . PRO A 1 84 ? 1.829 2.470 -0.812 1.00 81.06 84 PRO A O 1
ATOM 642 N N . PHE A 1 85 ? 2.588 0.386 -1.158 1.00 83.31 85 PHE A N 1
ATOM 643 C CA . PHE A 1 85 ? 1.365 -0.164 -1.740 1.00 83.31 85 PHE A CA 1
ATOM 644 C C . PHE A 1 85 ? 0.798 -1.278 -0.851 1.00 83.31 85 PHE A C 1
ATOM 646 O O . PHE A 1 85 ? 1.360 -2.369 -0.757 1.00 83.31 85 PHE A O 1
ATOM 653 N N . TYR A 1 86 ? -0.335 -0.997 -0.202 1.00 73.12 86 TYR A N 1
ATOM 654 C CA . TYR A 1 86 ? -0.942 -1.868 0.816 1.00 73.12 86 TYR A CA 1
ATOM 655 C C . TYR A 1 86 ? -2.393 -2.248 0.512 1.00 73.12 86 TYR A C 1
ATOM 657 O O . TYR A 1 86 ? -3.165 -2.550 1.422 1.00 73.12 86 TYR A O 1
ATOM 665 N N . ASN A 1 87 ? -2.781 -2.231 -0.763 1.00 74.06 87 ASN A N 1
ATOM 666 C CA . ASN A 1 87 ? -4.140 -2.549 -1.186 1.00 74.06 87 ASN A CA 1
ATOM 667 C C . ASN A 1 87 ? -4.421 -4.048 -0.942 1.00 74.06 87 ASN A C 1
ATOM 669 O O . ASN A 1 87 ? -4.118 -4.893 -1.763 1.00 74.06 87 ASN A O 1
ATOM 673 N N . GLY A 1 88 ? -4.858 -4.454 0.252 1.00 68.06 88 GLY A N 1
ATOM 674 C CA . GLY A 1 88 ? -5.170 -5.867 0.538 1.00 68.06 88 GLY A CA 1
ATOM 675 C C . GLY A 1 88 ? -3.978 -6.838 0.629 1.00 68.06 88 GLY A C 1
ATOM 676 O O . GLY A 1 88 ? -4.194 -8.004 0.956 1.00 68.06 88 GLY A O 1
ATOM 677 N N . ILE A 1 89 ? -2.742 -6.395 0.372 1.00 75.12 89 ILE A N 1
ATOM 678 C CA . ILE A 1 89 ? -1.536 -7.236 0.425 1.00 75.12 89 ILE A CA 1
ATOM 679 C C . ILE A 1 89 ? -0.769 -6.943 1.721 1.00 75.12 89 ILE A C 1
ATOM 681 O O . ILE A 1 89 ? -0.445 -5.783 1.994 1.00 75.12 89 ILE A O 1
ATOM 685 N N . PRO A 1 90 ? -0.457 -7.965 2.541 1.00 70.69 90 PRO A N 1
ATOM 686 C CA . PRO A 1 90 ? 0.308 -7.764 3.760 1.00 70.69 90 PRO A CA 1
ATOM 687 C C . PRO A 1 90 ? 1.740 -7.328 3.447 1.00 70.69 90 PRO A C 1
ATOM 689 O O . PRO A 1 90 ? 2.339 -7.733 2.453 1.00 70.69 90 PRO A O 1
ATOM 692 N N . ARG A 1 91 ? 2.328 -6.557 4.361 1.00 76.06 91 ARG A N 1
ATOM 693 C CA . ARG A 1 91 ? 3.735 -6.160 4.296 1.00 76.06 91 ARG A CA 1
ATOM 694 C C . ARG A 1 91 ? 4.649 -7.337 4.636 1.00 76.06 91 ARG A C 1
ATOM 696 O O . ARG A 1 91 ? 5.019 -7.540 5.792 1.00 76.06 91 ARG A O 1
ATOM 703 N N . VAL A 1 92 ? 4.958 -8.141 3.630 1.00 81.50 92 VAL A N 1
ATOM 704 C CA . VAL A 1 92 ? 5.842 -9.308 3.705 1.00 81.50 92 VAL A CA 1
ATOM 705 C C . VAL A 1 92 ? 6.787 -9.328 2.508 1.00 81.50 92 VAL A C 1
ATOM 707 O O . VAL A 1 92 ? 6.488 -8.662 1.519 1.00 81.50 92 VAL A O 1
ATOM 710 N N . PRO A 1 93 ? 7.886 -10.102 2.552 1.00 88.81 93 PRO A N 1
ATOM 711 C CA . PRO A 1 93 ? 8.763 -10.232 1.400 1.00 88.81 93 PRO A CA 1
ATOM 712 C C . PRO A 1 93 ? 8.001 -10.704 0.159 1.00 88.81 93 PRO A C 1
ATOM 714 O O . PRO A 1 93 ? 7.357 -11.760 0.182 1.00 88.81 93 PRO A O 1
ATOM 717 N N . VAL A 1 94 ? 8.086 -9.913 -0.907 1.00 94.31 94 VAL A N 1
ATOM 718 C CA . VAL A 1 94 ? 7.496 -10.179 -2.219 1.00 94.31 94 VAL A CA 1
ATOM 719 C C . VAL A 1 94 ? 8.598 -10.620 -3.164 1.00 94.31 94 VAL A C 1
ATOM 721 O O . VAL A 1 94 ? 9.560 -9.889 -3.396 1.00 94.31 94 VAL A O 1
ATOM 724 N N . THR A 1 95 ? 8.456 -11.828 -3.698 1.00 94.69 95 THR A N 1
ATOM 725 C CA . THR A 1 95 ? 9.461 -12.436 -4.575 1.00 94.69 95 THR A CA 1
ATOM 726 C C . THR A 1 95 ? 9.189 -12.199 -6.052 1.00 94.69 95 THR A C 1
ATOM 728 O O . THR A 1 95 ? 10.132 -12.222 -6.832 1.00 94.69 95 THR A O 1
ATOM 731 N N . ASP A 1 96 ? 7.928 -11.975 -6.425 1.00 97.00 96 ASP A N 1
ATOM 732 C CA . ASP A 1 96 ? 7.509 -11.773 -7.815 1.00 97.00 96 ASP A CA 1
ATOM 733 C C . ASP A 1 96 ? 6.153 -11.061 -7.884 1.00 97.00 96 ASP A C 1
ATOM 735 O O . ASP A 1 96 ? 5.310 -11.246 -6.993 1.00 97.00 96 ASP A O 1
ATOM 739 N N . LEU A 1 97 ? 5.947 -10.288 -8.945 1.00 97.69 97 LEU A N 1
ATOM 740 C CA . LEU A 1 97 ? 4.748 -9.504 -9.223 1.00 97.69 97 LEU A CA 1
ATOM 741 C C . LEU A 1 97 ? 4.278 -9.739 -10.658 1.00 97.69 97 LEU A C 1
ATOM 743 O O . LEU A 1 97 ? 5.082 -9.796 -11.580 1.00 97.69 97 LEU A O 1
ATOM 747 N N . ILE A 1 98 ? 2.962 -9.799 -10.860 1.00 96.44 98 ILE A N 1
ATOM 748 C CA . ILE A 1 98 ? 2.352 -9.858 -12.194 1.00 96.44 98 ILE A CA 1
ATOM 749 C C . ILE A 1 98 ? 1.178 -8.887 -12.249 1.00 96.44 98 ILE A C 1
ATOM 751 O O . ILE A 1 98 ? 0.306 -8.919 -11.379 1.00 96.44 98 ILE A O 1
ATOM 755 N N . LEU A 1 99 ? 1.139 -8.055 -13.290 1.00 95.44 99 LEU A N 1
ATOM 756 C CA . LEU A 1 99 ? -0.025 -7.240 -13.630 1.00 95.44 99 LEU A CA 1
ATOM 757 C C . LEU A 1 99 ? -0.920 -7.981 -14.619 1.00 95.44 99 LEU A C 1
ATOM 759 O O . LEU A 1 99 ? -0.469 -8.791 -15.426 1.00 95.44 99 LEU A O 1
ATOM 763 N N . THR A 1 100 ? -2.211 -7.692 -14.547 1.00 92.25 100 THR A N 1
ATOM 764 C CA . THR A 1 100 ? -3.231 -8.273 -15.420 1.00 92.25 100 THR A CA 1
ATOM 765 C C . THR A 1 100 ? -4.056 -7.174 -16.072 1.00 92.25 100 THR A C 1
ATOM 767 O O . THR A 1 100 ? -4.232 -6.098 -15.499 1.00 92.25 100 THR A O 1
ATOM 770 N N . SER A 1 101 ? -4.600 -7.465 -17.254 1.00 87.19 101 SER A N 1
ATOM 771 C CA . SER A 1 101 ? -5.394 -6.521 -18.053 1.00 87.19 101 SER A CA 1
ATOM 772 C C . SER A 1 101 ? -6.733 -6.128 -17.421 1.00 87.19 101 SER A C 1
ATOM 774 O O . SER A 1 101 ? -7.343 -5.148 -17.828 1.00 87.19 101 SER A O 1
ATOM 776 N N . ASN A 1 102 ? -7.201 -6.862 -16.410 1.00 88.00 102 ASN A N 1
ATOM 777 C CA . ASN A 1 102 ? -8.396 -6.536 -15.631 1.00 88.00 102 ASN A CA 1
ATOM 778 C C . ASN A 1 102 ? -8.067 -5.793 -14.324 1.00 88.00 102 ASN A C 1
ATOM 780 O O . ASN A 1 102 ? -8.784 -5.947 -13.338 1.00 88.00 102 ASN A O 1
ATOM 784 N N . ASN A 1 103 ? -6.996 -4.993 -14.318 1.00 88.69 103 ASN A N 1
ATOM 785 C CA . ASN A 1 103 ? -6.573 -4.145 -13.201 1.00 88.69 103 ASN A CA 1
ATOM 786 C C . ASN A 1 103 ? -6.301 -4.894 -11.892 1.00 88.69 103 ASN A C 1
ATOM 788 O O . ASN A 1 103 ? -6.427 -4.310 -10.818 1.00 88.69 103 ASN A O 1
ATOM 792 N N . TYR A 1 104 ? -5.867 -6.157 -11.951 1.00 92.62 104 TYR A N 1
ATOM 793 C CA . TYR A 1 104 ? -5.314 -6.839 -10.781 1.00 92.62 104 TYR A CA 1
ATOM 794 C C . TYR A 1 104 ? -3.790 -6.917 -10.828 1.00 92.62 104 TYR A C 1
ATOM 796 O O . TYR A 1 104 ? -3.176 -7.018 -11.893 1.00 92.62 104 TYR A O 1
ATOM 804 N N . ILE A 1 105 ? -3.205 -6.933 -9.637 1.00 94.81 105 ILE A N 1
ATOM 805 C CA . ILE A 1 105 ? -1.831 -7.315 -9.354 1.00 94.81 105 ILE A CA 1
ATOM 806 C C . ILE A 1 105 ? -1.836 -8.608 -8.537 1.00 94.81 105 ILE A C 1
ATOM 808 O O . ILE A 1 105 ? -2.581 -8.751 -7.561 1.00 94.81 105 ILE A O 1
ATOM 812 N N . PHE A 1 106 ? -0.997 -9.555 -8.938 1.00 95.31 106 PHE A N 1
ATOM 813 C CA . PHE A 1 106 ? -0.702 -10.761 -8.180 1.00 95.31 106 PHE A CA 1
ATOM 814 C C . PHE A 1 106 ? 0.693 -10.646 -7.584 1.00 95.31 106 PHE A C 1
ATOM 816 O O . PHE A 1 106 ? 1.630 -10.256 -8.275 1.00 95.31 106 PHE A O 1
ATOM 823 N N . ALA A 1 107 ? 0.825 -10.998 -6.309 1.00 94.62 107 ALA A N 1
ATOM 824 C CA . ALA A 1 107 ? 2.088 -10.966 -5.590 1.00 94.62 107 ALA A CA 1
ATOM 825 C C . ALA A 1 107 ? 2.393 -12.336 -4.995 1.00 94.62 107 ALA A C 1
ATOM 827 O O . ALA A 1 107 ? 1.638 -12.850 -4.163 1.00 94.62 107 ALA A O 1
ATOM 828 N N . SER A 1 108 ? 3.516 -12.921 -5.403 1.00 95.31 108 SER A N 1
ATOM 829 C CA . SER A 1 108 ? 4.072 -14.082 -4.717 1.00 95.31 108 SER A CA 1
ATOM 830 C C . SER A 1 108 ? 4.817 -13.613 -3.468 1.00 95.31 108 SER A C 1
ATOM 832 O O . SER A 1 108 ? 5.614 -12.673 -3.512 1.00 95.31 108 SER A O 1
ATOM 834 N N . THR A 1 109 ? 4.528 -14.239 -2.330 1.00 88.88 109 THR A N 1
ATOM 835 C CA . THR A 1 109 ? 5.081 -13.829 -1.036 1.00 88.88 109 THR A CA 1
ATOM 836 C C . THR A 1 109 ? 5.836 -14.967 -0.372 1.00 88.88 109 THR A C 1
ATOM 838 O O . THR A 1 109 ? 5.450 -16.137 -0.464 1.00 88.88 109 THR A O 1
ATOM 841 N N . PHE A 1 110 ? 6.889 -14.631 0.370 1.00 83.19 110 PHE A N 1
ATOM 842 C CA . PHE A 1 110 ? 7.606 -15.620 1.162 1.00 83.19 110 PHE A CA 1
ATOM 843 C C . PHE A 1 110 ? 6.755 -16.072 2.360 1.00 83.19 110 PHE A C 1
ATOM 845 O O . PHE A 1 110 ? 6.428 -15.290 3.253 1.00 83.19 110 PHE A O 1
ATOM 852 N N . GLY A 1 111 ? 6.389 -17.357 2.385 1.00 81.12 111 GLY A N 1
ATOM 853 C CA . GLY A 1 111 ? 5.703 -17.992 3.517 1.00 81.12 111 GLY A CA 1
ATOM 854 C C . GLY A 1 111 ? 4.200 -17.706 3.643 1.00 81.12 111 GLY A C 1
ATOM 855 O O . GLY A 1 111 ? 3.593 -18.166 4.607 1.00 81.12 111 GLY A O 1
ATOM 856 N N . ARG A 1 112 ? 3.584 -16.969 2.704 1.00 79.69 112 ARG A N 1
ATOM 857 C CA . ARG A 1 112 ? 2.142 -16.627 2.735 1.00 79.69 112 ARG A CA 1
ATOM 858 C C . ARG A 1 112 ? 1.401 -16.868 1.416 1.00 79.69 112 ARG A C 1
ATOM 860 O O . ARG A 1 112 ? 0.264 -16.426 1.274 1.00 79.69 112 ARG A O 1
ATOM 867 N N . GLY A 1 113 ? 2.015 -17.590 0.478 1.00 87.25 113 GLY A N 1
ATOM 868 C CA . GLY A 1 113 ? 1.401 -17.953 -0.800 1.00 87.25 113 GLY A CA 1
ATOM 869 C C . GLY A 1 113 ? 1.299 -16.779 -1.775 1.00 87.25 113 GLY A C 1
ATOM 870 O O . GLY A 1 113 ? 2.140 -15.877 -1.767 1.00 87.25 113 GLY A O 1
ATOM 871 N N . VAL A 1 114 ? 0.278 -16.811 -2.632 1.00 90.81 114 VAL A N 1
ATOM 872 C CA . VAL A 1 114 ? 0.018 -15.782 -3.648 1.00 90.81 114 VAL A CA 1
ATOM 873 C C . VAL A 1 114 ? -1.164 -14.921 -3.221 1.00 90.81 114 VAL A C 1
ATOM 875 O O . VAL A 1 114 ? -2.218 -15.438 -2.854 1.00 90.81 114 VAL A O 1
ATOM 878 N N . TRP A 1 115 ? -0.984 -13.608 -3.300 1.00 87.38 115 TRP A N 1
ATOM 879 C CA . TRP A 1 115 ? -1.995 -12.602 -2.996 1.00 87.38 115 TRP A CA 1
ATOM 880 C C . TRP A 1 115 ? -2.467 -11.924 -4.276 1.00 87.38 115 TRP A C 1
ATOM 882 O O . TRP A 1 115 ? -1.702 -11.799 -5.229 1.00 87.38 115 TRP A O 1
ATOM 892 N N . ARG A 1 116 ? -3.722 -11.471 -4.286 1.00 88.62 116 ARG A N 1
ATOM 893 C CA . ARG A 1 116 ? -4.301 -10.672 -5.369 1.00 88.62 116 ARG A CA 1
ATOM 894 C C . ARG A 1 116 ? -4.852 -9.376 -4.797 1.00 88.62 116 ARG A C 1
ATOM 896 O O . ARG A 1 116 ? -5.588 -9.415 -3.813 1.00 88.62 116 ARG A O 1
ATOM 903 N N . SER A 1 117 ? -4.568 -8.274 -5.473 1.00 85.94 117 SER A N 1
ATOM 904 C CA . SER A 1 117 ? -5.162 -6.965 -5.222 1.00 85.94 117 SER A CA 1
ATOM 905 C C . SER A 1 117 ? -5.576 -6.306 -6.526 1.00 85.94 117 SER A C 1
ATOM 907 O O . SER A 1 117 ? -5.043 -6.650 -7.573 1.00 85.94 117 SER A O 1
ATOM 909 N N . GLU A 1 118 ? -6.493 -5.344 -6.468 1.00 88.25 118 GLU A N 1
ATOM 910 C CA . GLU A 1 118 ? -6.622 -4.341 -7.529 1.00 88.25 118 GLU A CA 1
ATOM 911 C C . GLU A 1 118 ? -5.333 -3.515 -7.619 1.00 88.25 118 GLU A C 1
ATOM 913 O O . GLU A 1 118 ? -4.618 -3.367 -6.625 1.00 88.25 118 GLU A O 1
ATOM 918 N N . GLN A 1 119 ? -5.015 -3.007 -8.804 1.00 90.12 119 GLN A N 1
ATOM 919 C CA . GLN A 1 119 ? -3.909 -2.081 -9.032 1.00 90.12 119 GLN A CA 1
ATOM 920 C C . GLN A 1 119 ? -4.115 -0.763 -8.263 1.00 90.12 119 GLN A C 1
ATOM 922 O O . GLN A 1 119 ? -5.173 -0.520 -7.683 1.00 90.12 119 GLN A O 1
ATOM 927 N N . TYR A 1 120 ? -3.080 0.074 -8.201 1.00 86.69 120 TYR A N 1
ATOM 928 C CA . TYR A 1 120 ? -3.147 1.375 -7.547 1.00 86.69 120 TYR A CA 1
ATOM 929 C C . TYR A 1 120 ? -4.248 2.236 -8.156 1.00 86.69 120 TYR A C 1
ATOM 931 O O . TYR A 1 120 ? -4.297 2.461 -9.363 1.00 86.69 120 TYR A O 1
ATOM 939 N N . SER A 1 121 ? -5.088 2.764 -7.280 1.00 82.56 121 SER A N 1
ATOM 940 C CA . SER A 1 121 ? -5.989 3.863 -7.568 1.00 82.56 121 SER A CA 1
ATOM 941 C C . SER A 1 121 ? -5.672 4.999 -6.609 1.00 82.56 121 SER A C 1
ATOM 943 O O . SER A 1 121 ? -5.234 4.766 -5.476 1.00 82.56 121 SER A O 1
ATOM 945 N N . ASP A 1 122 ? -5.940 6.229 -7.033 1.00 78.56 122 ASP A N 1
ATOM 946 C CA . ASP A 1 122 ? -5.899 7.356 -6.112 1.00 78.56 122 ASP A CA 1
ATOM 947 C C . ASP A 1 122 ? -6.854 7.139 -4.936 1.00 78.56 122 ASP A C 1
ATOM 949 O O . ASP A 1 122 ? -7.856 6.420 -5.018 1.00 78.56 122 ASP A O 1
ATOM 953 N N . CYS A 1 123 ? -6.521 7.769 -3.814 1.00 79.12 123 CYS A N 1
ATOM 954 C CA . CYS A 1 123 ? -7.311 7.633 -2.606 1.00 79.12 123 CYS A CA 1
ATOM 955 C C . CYS A 1 123 ? -8.592 8.473 -2.716 1.00 79.12 123 CYS A C 1
ATOM 957 O O . CYS A 1 123 ? -8.492 9.696 -2.864 1.00 79.12 123 CYS A O 1
ATOM 959 N N . PRO A 1 124 ? -9.790 7.871 -2.625 1.00 89.19 124 PRO A N 1
ATOM 960 C CA . PRO A 1 124 ? -11.030 8.619 -2.753 1.00 89.19 124 PRO A CA 1
ATOM 961 C C . PRO A 1 124 ? -11.232 9.555 -1.557 1.00 89.19 124 PRO A C 1
ATOM 963 O O . PRO A 1 124 ? -10.859 9.238 -0.427 1.00 89.19 124 PRO A O 1
ATOM 966 N N . THR A 1 125 ? -11.882 10.699 -1.776 1.00 91.62 125 THR A N 1
ATOM 967 C CA . THR A 1 125 ? -12.227 11.628 -0.684 1.00 91.62 125 THR A CA 1
ATOM 968 C C . THR A 1 125 ? -13.247 11.027 0.277 1.00 91.62 125 THR A C 1
ATOM 970 O O . THR A 1 125 ? -13.211 11.292 1.477 1.00 91.62 125 THR A O 1
ATOM 973 N N . THR A 1 126 ? -14.161 10.201 -0.226 1.00 93.12 126 THR A N 1
ATOM 974 C CA . THR A 1 126 ? -15.120 9.458 0.592 1.00 93.12 126 THR A CA 1
ATOM 975 C C . THR A 1 126 ? -15.199 8.019 0.113 1.00 93.12 126 THR A C 1
ATOM 977 O O . THR A 1 126 ? -15.281 7.781 -1.090 1.00 93.12 126 THR A O 1
ATOM 980 N N . LEU A 1 127 ? -15.166 7.073 1.050 1.00 92.56 127 LEU A N 1
ATOM 981 C CA . LEU A 1 127 ? -15.283 5.645 0.773 1.00 92.56 127 LEU A CA 1
ATOM 982 C C . LEU A 1 127 ? -16.426 5.040 1.588 1.00 92.56 127 LEU A C 1
ATOM 984 O O . LEU A 1 127 ? -16.380 5.039 2.818 1.00 92.56 127 LEU A O 1
ATOM 988 N N . ASP A 1 128 ? -17.421 4.489 0.897 1.00 94.50 128 ASP A N 1
ATOM 989 C CA . ASP A 1 128 ? -18.574 3.833 1.511 1.00 94.50 128 ASP A CA 1
ATOM 990 C C . ASP A 1 128 ? -18.426 2.309 1.452 1.00 94.50 128 ASP A C 1
ATOM 992 O O . ASP A 1 128 ? -18.256 1.717 0.387 1.00 94.50 128 ASP A O 1
ATOM 996 N N . ILE A 1 129 ? -18.501 1.658 2.611 1.00 92.31 129 ILE A N 1
ATOM 997 C CA . ILE A 1 129 ? -18.258 0.223 2.766 1.00 92.31 129 ILE A CA 1
ATOM 998 C C . ILE A 1 129 ? -19.495 -0.433 3.361 1.00 92.31 129 ILE A C 1
ATOM 1000 O O . ILE A 1 129 ? -20.061 0.006 4.366 1.00 92.31 129 ILE A O 1
ATOM 1004 N N . SER A 1 130 ? -19.908 -1.535 2.750 1.00 92.12 130 SER A N 1
ATOM 1005 C CA . SER A 1 130 ? -21.040 -2.332 3.203 1.00 92.12 130 SER A CA 1
ATOM 1006 C C . SER A 1 130 ? -20.757 -3.823 3.031 1.00 92.12 130 SER A C 1
ATOM 1008 O O . SER A 1 130 ? -19.728 -4.225 2.485 1.00 92.12 130 SER A O 1
ATOM 1010 N N . GLY A 1 131 ? -21.659 -4.657 3.544 1.00 89.25 131 GLY A N 1
ATOM 1011 C CA . GLY A 1 131 ? -21.562 -6.107 3.407 1.00 89.25 131 GLY A CA 1
ATOM 1012 C C . GLY A 1 131 ? -20.514 -6.759 4.312 1.00 89.25 131 GLY A C 1
ATOM 1013 O O . GLY A 1 131 ? -19.951 -6.142 5.220 1.00 89.25 131 GLY A O 1
ATOM 1014 N N . THR A 1 132 ? -20.303 -8.054 4.093 1.00 88.19 132 THR A N 1
ATOM 1015 C CA . THR A 1 132 ? -19.417 -8.880 4.920 1.00 88.19 132 THR A CA 1
ATOM 1016 C C . THR A 1 132 ? -17.952 -8.695 4.531 1.00 88.19 132 THR A C 1
ATOM 1018 O O . THR A 1 132 ? -17.605 -8.776 3.355 1.00 88.19 132 THR A O 1
ATOM 1021 N N . GLN A 1 133 ? -17.093 -8.496 5.532 1.00 86.25 133 GLN A N 1
ATOM 1022 C CA . GLN A 1 133 ? -15.650 -8.332 5.373 1.00 86.25 133 GLN A CA 1
ATOM 1023 C C . GLN A 1 133 ? -14.921 -9.533 5.979 1.00 86.25 133 GLN A C 1
ATOM 1025 O O . GLN A 1 133 ? -14.977 -9.740 7.187 1.00 86.25 133 GLN A O 1
ATOM 1030 N N . ASN A 1 134 ? -14.236 -10.308 5.134 1.00 79.19 134 ASN A N 1
ATOM 1031 C CA . ASN A 1 134 ? -13.521 -11.526 5.525 1.00 79.19 134 ASN A CA 1
ATOM 1032 C C . ASN A 1 134 ? -12.057 -11.477 5.071 1.00 79.19 134 ASN A C 1
ATOM 1034 O O . ASN A 1 134 ? -11.741 -10.911 4.017 1.00 79.19 134 ASN A O 1
ATOM 1038 N N . GLY A 1 135 ? -11.180 -12.131 5.837 1.00 74.38 135 GLY A N 1
ATOM 1039 C CA . GLY A 1 135 ? -9.739 -12.157 5.575 1.00 74.38 135 GLY A CA 1
ATOM 1040 C C . GLY A 1 135 ? -9.056 -10.836 5.933 1.00 74.38 135 GLY A C 1
ATOM 1041 O O . GLY A 1 135 ? -9.540 -10.102 6.790 1.00 74.38 135 GLY A O 1
ATOM 1042 N N . GLN A 1 136 ? -7.919 -10.541 5.299 1.00 73.75 136 GLN A N 1
ATOM 1043 C CA . GLN A 1 136 ? -7.204 -9.277 5.498 1.00 73.75 136 GLN A CA 1
ATOM 1044 C C . GLN A 1 136 ? -7.736 -8.205 4.536 1.00 73.75 136 GLN A C 1
ATOM 1046 O O . GLN A 1 136 ? -7.692 -8.388 3.319 1.00 73.75 136 GLN A O 1
ATOM 1051 N N . LYS A 1 137 ? -8.262 -7.100 5.071 1.00 78.00 137 LYS A N 1
ATOM 1052 C CA . LYS A 1 137 ? -8.859 -5.997 4.304 1.00 78.00 137 LYS A CA 1
ATOM 1053 C C . LYS A 1 137 ? -8.331 -4.656 4.782 1.00 78.00 137 LYS A C 1
ATOM 1055 O O . LYS A 1 137 ? -8.313 -4.410 5.980 1.00 78.00 137 LYS A O 1
ATOM 1060 N N . PHE A 1 138 ? -7.973 -3.785 3.847 1.00 79.38 138 PHE A N 1
ATOM 1061 C CA . PHE A 1 138 ? -7.491 -2.436 4.126 1.00 79.38 138 PHE A CA 1
ATOM 1062 C C . PHE A 1 138 ? -8.306 -1.456 3.297 1.00 79.38 138 PHE A C 1
ATOM 1064 O O . PHE A 1 138 ? -8.356 -1.579 2.077 1.00 79.38 138 PHE A O 1
ATOM 1071 N N . PHE A 1 139 ? -8.963 -0.522 3.969 1.00 84.12 139 PHE A N 1
ATOM 1072 C CA . PHE A 1 139 ? -9.796 0.498 3.357 1.00 84.12 139 PHE A CA 1
ATOM 1073 C C . PHE A 1 139 ? -9.265 1.870 3.728 1.00 84.12 139 PHE A C 1
ATOM 1075 O O . PHE A 1 139 ? -9.046 2.133 4.910 1.00 84.12 139 PHE A O 1
ATOM 1082 N N . GLU A 1 140 ? -9.082 2.741 2.740 1.00 82.44 140 GLU A N 1
ATOM 1083 C CA . GLU A 1 140 ? -8.520 4.072 2.952 1.00 82.44 140 GLU A CA 1
ATOM 1084 C C . GLU A 1 140 ? -9.312 5.138 2.187 1.00 82.44 140 GLU A C 1
ATOM 1086 O O . GLU A 1 140 ? -9.722 4.916 1.048 1.00 82.44 140 GLU A O 1
ATOM 1091 N N . ALA A 1 141 ? -9.507 6.299 2.812 1.00 87.44 141 ALA A N 1
ATOM 1092 C CA . ALA A 1 141 ? -10.031 7.504 2.175 1.00 87.44 141 ALA A CA 1
ATOM 1093 C C . ALA A 1 141 ? -9.207 8.728 2.589 1.00 87.44 141 ALA A C 1
ATOM 1095 O O . ALA A 1 141 ? -8.738 8.816 3.724 1.00 87.44 141 ALA A O 1
ATOM 1096 N N . SER A 1 142 ? -9.051 9.705 1.696 1.00 86.12 142 SER A N 1
ATOM 1097 C CA . SER A 1 142 ? -8.335 10.942 2.026 1.00 86.12 142 SER A CA 1
ATOM 1098 C C . SER A 1 142 ? -9.156 11.848 2.941 1.00 86.12 142 SER A C 1
ATOM 1100 O O . SER A 1 142 ? -8.572 12.656 3.649 1.00 86.12 142 SER A O 1
ATOM 1102 N N . GLY A 1 143 ? -10.486 11.707 2.922 1.00 87.56 143 GLY A N 1
ATOM 1103 C CA . GLY A 1 143 ? -11.417 12.423 3.791 1.00 87.56 143 GLY A CA 1
ATOM 1104 C C . GLY A 1 143 ? -12.117 11.474 4.756 1.00 87.56 143 GLY A C 1
ATOM 1105 O O . GLY A 1 143 ? -11.630 11.242 5.856 1.00 87.56 143 GLY A O 1
ATOM 1106 N N . THR A 1 144 ? -13.251 10.895 4.354 1.00 90.44 144 THR A N 1
ATOM 1107 C CA . THR A 1 144 ? -14.112 10.084 5.236 1.00 90.44 144 THR A CA 1
ATOM 1108 C C . THR A 1 144 ? -14.272 8.639 4.762 1.00 90.44 144 THR A C 1
ATOM 1110 O O . THR A 1 144 ? -14.533 8.392 3.589 1.00 90.44 144 THR A O 1
ATOM 1113 N N . VAL A 1 145 ? -14.212 7.674 5.681 1.00 92.69 145 VAL A N 1
ATOM 1114 C CA . VAL A 1 145 ? -14.723 6.312 5.443 1.00 92.69 145 VAL A CA 1
ATOM 1115 C C . VAL A 1 145 ? -16.062 6.160 6.151 1.00 92.69 145 VAL A C 1
ATOM 1117 O O . VAL A 1 145 ? -16.110 6.305 7.367 1.00 92.69 145 VAL A O 1
ATOM 1120 N N . ASN A 1 146 ? -17.134 5.816 5.440 1.00 92.62 146 ASN A N 1
ATOM 1121 C CA . ASN A 1 146 ? -18.396 5.405 6.055 1.00 92.62 146 ASN A CA 1
ATOM 1122 C C . ASN A 1 146 ? -18.524 3.886 5.950 1.00 92.62 146 ASN A C 1
ATOM 1124 O O . ASN A 1 146 ? -18.459 3.336 4.854 1.00 92.62 146 ASN A O 1
ATOM 1128 N N . THR A 1 147 ? -18.742 3.180 7.059 1.00 93.25 147 THR A N 1
ATOM 1129 C CA . THR A 1 147 ? -18.873 1.717 7.014 1.00 93.25 147 THR A CA 1
ATOM 1130 C C . THR A 1 147 ? -20.078 1.200 7.786 1.00 93.25 147 THR A C 1
ATOM 1132 O O . THR A 1 147 ? -20.295 1.536 8.946 1.00 93.25 147 THR A O 1
ATOM 1135 N N . THR A 1 148 ? -20.845 0.333 7.127 1.00 89.12 148 THR A N 1
ATOM 1136 C CA . THR A 1 148 ? -21.838 -0.583 7.722 1.00 89.12 148 THR A CA 1
ATOM 1137 C C . THR A 1 148 ? -21.324 -2.031 7.701 1.00 89.12 148 THR A C 1
ATOM 1139 O O . THR A 1 148 ? -22.091 -2.986 7.843 1.00 89.12 148 THR A O 1
ATOM 1142 N N . GLY A 1 149 ? -20.017 -2.204 7.464 1.00 87.00 149 GLY A N 1
ATOM 1143 C CA . GLY A 1 149 ? -19.367 -3.485 7.230 1.00 87.00 149 GLY A CA 1
ATOM 1144 C C . GLY A 1 149 ? -19.518 -4.467 8.390 1.00 87.00 149 GLY A C 1
ATOM 1145 O O . GLY A 1 149 ? -19.554 -4.089 9.564 1.00 87.00 149 GLY A O 1
ATOM 1146 N N . LYS A 1 150 ? -19.601 -5.753 8.043 1.00 87.62 150 LYS A N 1
ATOM 1147 C CA . LYS A 1 150 ? -19.785 -6.856 8.990 1.00 87.62 150 LYS A CA 1
ATOM 1148 C C . LYS A 1 150 ? -18.594 -7.807 8.946 1.00 87.62 150 LYS A C 1
ATOM 1150 O O . LYS A 1 150 ? -18.490 -8.625 8.037 1.00 87.62 150 LYS A O 1
ATOM 1155 N N . SER A 1 151 ? -17.726 -7.739 9.945 1.00 83.88 151 SER A N 1
ATOM 1156 C CA . SER A 1 151 ? -16.620 -8.680 10.147 1.00 83.88 151 SER A CA 1
ATOM 1157 C C . SER A 1 151 ? -17.091 -9.818 11.056 1.00 83.88 151 SER A C 1
ATOM 1159 O O . SER A 1 151 ? -16.771 -9.839 12.241 1.00 83.88 151 SER A O 1
ATOM 1161 N N . THR A 1 152 ? -17.970 -10.691 10.545 1.00 68.81 152 THR A N 1
ATOM 1162 C CA . THR A 1 152 ? -18.789 -11.587 11.392 1.00 68.81 152 THR A CA 1
ATOM 1163 C C . THR A 1 152 ? -18.447 -13.080 11.337 1.00 68.81 152 THR A C 1
ATOM 1165 O O . THR A 1 152 ? -19.043 -13.839 12.097 1.00 68.81 152 THR A O 1
ATOM 1168 N N . ALA A 1 153 ? -17.555 -13.538 10.448 1.00 59.22 153 ALA A N 1
ATOM 1169 C CA . ALA A 1 153 ? -17.135 -14.945 10.408 1.00 59.22 153 ALA A CA 1
ATOM 1170 C C . ALA A 1 153 ? -15.871 -15.163 9.555 1.00 59.22 153 ALA A C 1
ATOM 1172 O O . ALA A 1 153 ? -15.889 -14.942 8.347 1.00 59.22 153 ALA A O 1
ATOM 1173 N N . GLY A 1 154 ? -14.801 -15.673 10.170 1.00 62.22 154 GLY A N 1
ATOM 1174 C CA . GLY A 1 154 ? -13.621 -16.178 9.465 1.00 62.22 154 GLY A CA 1
ATOM 1175 C C . GLY A 1 154 ? -12.364 -16.104 10.324 1.00 62.22 154 GLY A C 1
ATOM 1176 O O . GLY A 1 154 ? -11.925 -15.002 10.656 1.00 62.22 154 GLY A O 1
ATOM 1177 N N . LEU A 1 155 ? -11.770 -17.259 10.644 1.00 60.94 155 LEU A N 1
ATOM 1178 C CA . LEU A 1 155 ? -10.499 -17.343 11.369 1.00 60.94 155 LEU A CA 1
ATOM 1179 C C . LEU A 1 155 ? -9.441 -16.452 10.703 1.00 60.94 155 LEU A C 1
ATOM 1181 O O . LEU A 1 155 ? -9.156 -16.594 9.514 1.00 60.94 155 LEU A O 1
ATOM 1185 N N . GLY A 1 156 ? -8.857 -15.536 11.478 1.00 60.47 156 GLY A N 1
ATOM 1186 C CA . GLY A 1 156 ? -7.815 -14.628 10.991 1.00 60.47 156 GLY A CA 1
ATOM 1187 C C . GLY A 1 156 ? -8.329 -13.454 10.152 1.00 60.47 156 GLY A C 1
ATOM 1188 O O . GLY A 1 156 ? -7.543 -12.843 9.427 1.00 60.47 156 GLY A O 1
ATOM 1189 N N . THR A 1 157 ? -9.622 -13.123 10.231 1.00 71.69 157 THR A N 1
ATOM 1190 C CA . THR A 1 157 ? -10.163 -11.909 9.605 1.00 71.69 157 THR A CA 1
ATOM 1191 C C . THR A 1 157 ? -9.584 -10.674 10.286 1.00 71.69 157 THR A C 1
ATOM 1193 O O . THR A 1 157 ? -9.757 -10.492 11.487 1.00 71.69 157 THR A O 1
ATOM 1196 N N . GLN A 1 158 ? -8.912 -9.815 9.522 1.00 74.81 158 GLN A N 1
ATOM 1197 C CA . GLN A 1 158 ? -8.352 -8.552 9.992 1.00 74.81 158 GLN A CA 1
ATOM 1198 C C . GLN A 1 158 ? -8.797 -7.426 9.058 1.00 74.81 158 GLN A C 1
ATOM 1200 O O . GLN A 1 158 ? -8.427 -7.413 7.887 1.00 74.81 158 GLN A O 1
ATOM 1205 N N . VAL A 1 159 ? -9.585 -6.478 9.555 1.00 81.31 159 VAL A N 1
ATOM 1206 C CA . VAL A 1 159 ? -10.134 -5.383 8.746 1.00 81.31 159 VAL A CA 1
ATOM 1207 C C . VAL A 1 159 ? -9.642 -4.051 9.279 1.00 81.31 159 VAL A C 1
ATOM 1209 O O . VAL A 1 159 ? -9.774 -3.752 10.461 1.00 81.31 159 VAL A O 1
ATOM 1212 N N . PHE A 1 160 ? -9.080 -3.244 8.396 1.00 79.88 160 PHE A N 1
ATOM 1213 C CA . PHE A 1 160 ? -8.453 -1.979 8.717 1.00 79.88 160 PHE A CA 1
ATOM 1214 C C . PHE A 1 160 ? -9.179 -0.867 7.965 1.00 79.88 160 PHE A C 1
ATOM 1216 O O . PHE A 1 160 ? -9.359 -0.958 6.751 1.00 79.88 160 PHE A O 1
ATOM 1223 N N . TYR A 1 161 ? -9.588 0.172 8.684 1.00 85.12 161 TYR A N 1
ATOM 1224 C CA . TYR A 1 161 ? -10.221 1.363 8.130 1.00 85.12 161 TYR A CA 1
ATOM 1225 C C . TYR A 1 161 ? -9.357 2.588 8.443 1.00 85.12 161 TYR A C 1
ATOM 1227 O O . TYR A 1 161 ? -9.056 2.848 9.610 1.00 85.12 161 TYR A O 1
ATOM 1235 N N . ARG A 1 162 ? -8.991 3.343 7.405 1.00 82.50 162 ARG A N 1
ATOM 1236 C CA . ARG A 1 162 ? -8.235 4.594 7.482 1.00 82.50 162 ARG A CA 1
ATOM 1237 C C . ARG A 1 162 ? -9.004 5.731 6.849 1.00 82.50 162 ARG A C 1
ATOM 1239 O O . ARG A 1 162 ? -9.480 5.589 5.727 1.00 82.50 162 ARG A O 1
ATOM 1246 N N . ALA A 1 163 ? -9.000 6.887 7.488 1.00 84.50 163 ALA A N 1
ATOM 1247 C CA . ALA A 1 163 ? -9.461 8.103 6.843 1.00 84.50 163 ALA A CA 1
ATOM 1248 C C . ALA A 1 163 ? -8.601 9.307 7.239 1.00 84.50 163 ALA A C 1
ATOM 1250 O O . ALA A 1 163 ? -8.131 9.365 8.374 1.00 84.50 163 ALA A O 1
ATOM 1251 N N . GLY A 1 164 ? -8.399 10.263 6.332 1.00 78.19 164 GLY A N 1
ATOM 1252 C CA . GLY A 1 164 ? -7.693 11.506 6.661 1.00 78.19 164 GLY A CA 1
ATOM 1253 C C . GLY A 1 164 ? -8.440 12.346 7.702 1.00 78.19 164 GLY A C 1
ATOM 1254 O O . GLY A 1 164 ? -7.825 12.802 8.663 1.00 78.19 164 GLY A O 1
ATOM 1255 N N . ASP A 1 165 ? -9.764 12.453 7.566 1.00 81.12 165 ASP A N 1
ATOM 1256 C CA . ASP A 1 165 ? -10.623 13.228 8.466 1.00 81.12 165 ASP A CA 1
ATOM 1257 C C . ASP A 1 165 ? -11.265 12.343 9.540 1.00 81.12 165 ASP A C 1
ATOM 1259 O O . ASP A 1 165 ? -11.106 12.590 10.735 1.00 81.12 165 ASP A O 1
ATOM 1263 N N . LYS A 1 166 ? -12.026 11.310 9.140 1.00 78.81 166 LYS A N 1
ATOM 1264 C CA . LYS A 1 166 ? -12.736 10.425 10.084 1.00 78.81 166 LYS A CA 1
ATOM 1265 C C . LYS A 1 166 ? -13.220 9.111 9.476 1.00 78.81 166 LYS A C 1
ATOM 1267 O O . LYS A 1 166 ? -13.580 9.033 8.303 1.00 78.81 166 LYS A O 1
ATOM 1272 N N . VAL A 1 167 ? -13.311 8.083 10.315 1.00 85.69 167 VAL A N 1
ATOM 1273 C CA . VAL A 1 167 ? -13.997 6.828 9.990 1.00 85.69 167 VAL A CA 1
ATOM 1274 C C . VAL A 1 167 ? -15.331 6.783 10.740 1.00 85.69 167 VAL A C 1
ATOM 1276 O O . VAL A 1 167 ? -15.370 6.602 11.954 1.00 85.69 167 VAL A O 1
ATOM 1279 N N . ASP A 1 168 ? -16.432 6.928 10.009 1.00 84.50 168 ASP A N 1
ATOM 1280 C CA . ASP A 1 168 ? -17.795 6.816 10.518 1.00 84.50 168 ASP A CA 1
ATOM 1281 C C . ASP A 1 168 ? -18.249 5.343 10.506 1.00 84.50 168 ASP A C 1
ATOM 1283 O O . ASP A 1 168 ? -18.641 4.793 9.471 1.00 84.50 168 ASP A O 1
ATOM 1287 N N . LEU A 1 169 ? -18.255 4.705 11.679 1.00 90.12 169 LEU A N 1
ATOM 1288 C CA . LEU A 1 169 ? -18.925 3.417 11.886 1.00 90.12 169 LEU A CA 1
ATOM 1289 C C . LEU A 1 169 ? -20.440 3.661 11.982 1.00 90.12 169 LEU A C 1
ATOM 1291 O O . LEU A 1 169 ? -20.941 4.138 13.000 1.00 90.12 169 LEU A O 1
ATOM 1295 N N . LYS A 1 170 ? -21.171 3.398 10.897 1.00 83.38 170 LYS A N 1
ATOM 1296 C CA . LYS A 1 170 ? -22.613 3.657 10.791 1.00 83.38 170 LYS A CA 1
ATOM 1297 C C . LYS A 1 170 ? -23.432 2.538 11.440 1.00 83.38 170 LYS A C 1
ATOM 1299 O O . LYS A 1 170 ? -22.934 1.436 11.692 1.00 83.38 170 LYS A O 1
ATOM 1304 N N . ASP A 1 171 ? -24.717 2.810 11.671 1.00 80.50 171 ASP A N 1
ATOM 1305 C CA . ASP A 1 171 ? -25.642 1.791 12.166 1.00 80.50 171 ASP A CA 1
ATOM 1306 C C . ASP A 1 171 ? -25.650 0.558 11.243 1.00 80.50 171 ASP A C 1
ATOM 1308 O O . ASP A 1 171 ? -25.610 0.662 10.018 1.00 80.50 171 ASP A O 1
ATOM 1312 N N . GLY A 1 172 ? -25.639 -0.626 11.848 1.00 77.94 172 GLY A N 1
ATOM 1313 C CA . GLY A 1 172 ? -25.457 -1.902 11.153 1.00 77.94 172 GLY A CA 1
ATOM 1314 C C . GLY A 1 172 ? -24.014 -2.416 11.057 1.00 77.94 172 GLY A C 1
ATOM 1315 O O . GLY A 1 172 ? -23.848 -3.601 10.753 1.00 77.94 172 GLY A O 1
ATOM 1316 N N . PHE A 1 173 ? -22.995 -1.611 11.392 1.00 88.88 173 PHE A N 1
ATOM 1317 C CA . PHE A 1 173 ? -21.617 -2.096 11.557 1.00 88.88 173 PHE A CA 1
ATOM 1318 C C . PHE A 1 173 ? -21.547 -3.199 12.626 1.00 88.88 173 PHE A C 1
ATOM 1320 O O . PHE A 1 173 ? -22.174 -3.094 13.688 1.00 88.88 173 PHE A O 1
ATOM 1327 N N . ARG A 1 174 ? -20.803 -4.278 12.354 1.00 82.12 174 ARG A N 1
ATOM 1328 C CA . ARG A 1 174 ? -20.613 -5.403 13.288 1.00 82.12 174 ARG A CA 1
ATOM 1329 C C . ARG A 1 174 ? -19.198 -5.972 13.179 1.00 82.12 174 ARG A C 1
ATOM 1331 O O . ARG A 1 174 ? -18.711 -6.202 12.078 1.00 82.12 174 ARG A O 1
ATOM 1338 N N . ALA A 1 175 ? -18.597 -6.303 14.315 1.00 83.31 175 ALA A N 1
ATOM 1339 C CA . ALA A 1 175 ? -17.390 -7.121 14.409 1.00 83.31 175 ALA A CA 1
ATOM 1340 C C . ALA A 1 175 ? -17.639 -8.228 15.441 1.00 83.31 175 ALA A C 1
ATOM 1342 O O . ALA A 1 175 ? -18.160 -7.945 16.520 1.00 83.31 175 ALA A O 1
ATOM 1343 N N . SER A 1 176 ? -17.349 -9.483 15.100 1.00 74.56 176 SER A N 1
ATOM 1344 C CA . SER A 1 176 ? -17.576 -10.637 15.979 1.00 74.56 176 SER A CA 1
ATOM 1345 C C . SER A 1 176 ? -16.273 -11.195 16.544 1.00 74.56 176 SER A C 1
ATOM 1347 O O . SER A 1 176 ? -15.176 -10.843 16.100 1.00 74.56 176 SER A O 1
ATOM 1349 N N . ASN A 1 177 ? -16.412 -12.147 17.472 1.00 60.78 177 ASN A N 1
ATOM 1350 C CA . ASN A 1 177 ? -15.314 -13.006 17.910 1.00 60.78 177 ASN A CA 1
ATOM 1351 C C . ASN A 1 177 ? -14.560 -13.571 16.691 1.00 60.78 177 ASN A C 1
ATOM 1353 O O . ASN A 1 177 ? -15.179 -13.866 15.669 1.00 60.78 177 ASN A O 1
ATOM 1357 N N . GLU A 1 178 ? -13.234 -13.694 16.822 1.00 64.75 178 GLU A N 1
ATOM 1358 C CA . GLU A 1 178 ? -12.287 -14.164 15.788 1.00 64.75 178 GLU A CA 1
ATOM 1359 C C . GLU A 1 178 ? -11.962 -13.178 14.652 1.00 64.75 178 GLU A C 1
ATOM 1361 O O . GLU A 1 178 ? -11.110 -13.484 13.814 1.00 64.75 178 GLU A O 1
ATOM 1366 N N . SER A 1 179 ? -12.560 -11.981 14.655 1.00 70.38 179 SER A N 1
ATOM 1367 C CA . SER A 1 179 ? -12.153 -10.869 13.789 1.00 70.38 179 SER A CA 1
ATOM 1368 C C . SER A 1 179 ? -11.359 -9.809 14.560 1.00 70.38 179 SER A C 1
ATOM 1370 O O . SER A 1 179 ? -11.657 -9.503 15.714 1.00 70.38 179 SER A O 1
ATOM 1372 N N . GLU A 1 180 ? -10.343 -9.231 13.924 1.00 72.81 180 GLU A N 1
ATOM 1373 C CA . GLU A 1 180 ? -9.621 -8.057 14.413 1.00 72.81 180 GLU A CA 1
ATOM 1374 C C . GLU A 1 180 ? -10.010 -6.861 13.541 1.00 72.81 180 GLU A C 1
ATOM 1376 O O . GLU A 1 180 ? -9.758 -6.861 12.339 1.00 72.81 180 GLU A O 1
ATOM 1381 N N . VAL A 1 181 ? -10.630 -5.832 14.120 1.00 78.75 181 VAL A N 1
ATOM 1382 C CA . VAL A 1 181 ? -10.931 -4.592 13.394 1.00 78.75 181 VAL A CA 1
ATOM 1383 C C . VAL A 1 181 ? -10.097 -3.451 13.952 1.00 78.75 181 VAL A C 1
ATOM 1385 O O . VAL A 1 181 ? -10.066 -3.238 15.163 1.00 78.75 181 VAL A O 1
ATOM 1388 N N . LYS A 1 182 ? -9.427 -2.705 13.071 1.00 76.88 182 LYS A N 1
ATOM 1389 C CA . LYS A 1 182 ? -8.645 -1.51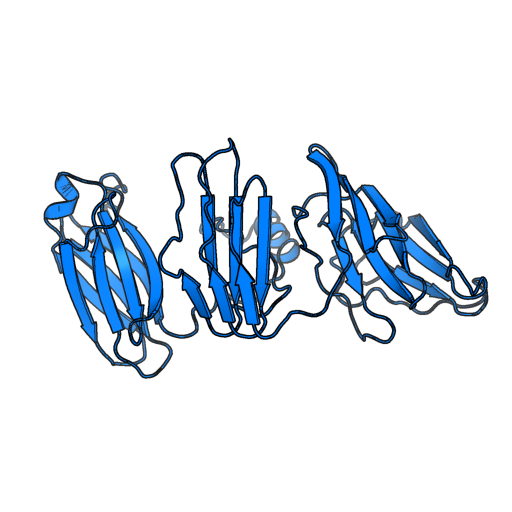6 13.422 1.00 76.88 182 LYS A CA 1
ATOM 1390 C C . LYS A 1 182 ? -9.150 -0.313 12.656 1.00 76.88 182 LYS A C 1
ATOM 1392 O O . LYS A 1 182 ? -9.400 -0.388 11.459 1.00 76.88 182 LYS A O 1
ATOM 1397 N N . VAL A 1 183 ? -9.270 0.798 13.362 1.00 80.56 183 VAL A N 1
ATOM 1398 C CA . VAL A 1 183 ? -9.738 2.072 12.825 1.00 80.56 183 VAL A CA 1
ATOM 1399 C C . VAL A 1 183 ? -8.715 3.128 13.202 1.00 80.56 183 VAL A C 1
ATOM 1401 O O . VAL A 1 183 ? -8.272 3.157 14.351 1.00 80.56 183 VAL A O 1
ATOM 1404 N N . TYR A 1 184 ? -8.302 3.951 12.247 1.00 74.00 184 TYR A N 1
ATOM 1405 C CA . TYR A 1 184 ? -7.308 4.991 12.482 1.00 74.00 184 TYR A CA 1
ATOM 1406 C C . TYR A 1 184 ? -7.538 6.199 11.579 1.00 74.00 184 TYR A C 1
ATOM 1408 O O . TYR A 1 184 ? -7.981 6.077 10.437 1.00 74.00 184 TYR A O 1
ATOM 1416 N N . ASN A 1 185 ? -7.176 7.366 12.102 1.00 76.88 185 ASN A N 1
ATOM 1417 C CA . ASN A 1 185 ? -7.076 8.582 11.314 1.00 76.88 185 ASN A CA 1
ATOM 1418 C C . ASN A 1 185 ? -5.647 8.727 10.789 1.00 76.88 185 ASN A C 1
ATOM 1420 O O . ASN A 1 185 ? -4.686 8.466 11.513 1.00 76.88 185 ASN A O 1
ATOM 1424 N N . GLY A 1 186 ? -5.502 9.115 9.528 1.00 68.81 186 GLY A N 1
ATOM 1425 C CA . GLY A 1 186 ? -4.202 9.360 8.916 1.00 68.81 186 GLY A CA 1
ATOM 1426 C C . GLY A 1 186 ? -4.266 9.425 7.391 1.00 68.81 186 GLY A C 1
ATOM 1427 O O . GLY A 1 186 ? -5.234 8.950 6.792 1.00 68.81 186 GLY A O 1
ATOM 1428 N N . PRO A 1 187 ? -3.231 9.988 6.747 1.00 68.62 187 PRO A N 1
ATOM 1429 C CA . PRO A 1 187 ? -3.189 10.125 5.297 1.00 68.62 187 PRO A CA 1
ATOM 1430 C C . PRO A 1 187 ? -3.116 8.752 4.622 1.00 68.62 187 PRO A C 1
ATOM 1432 O O . PRO A 1 187 ? -2.514 7.814 5.153 1.00 68.62 187 PRO A O 1
ATOM 1435 N N . CYS A 1 188 ? -3.701 8.626 3.432 1.00 71.75 188 CYS A N 1
ATOM 1436 C CA . CYS A 1 188 ? -3.647 7.380 2.666 1.00 71.75 188 CYS A CA 1
ATOM 1437 C C . CYS A 1 188 ? -2.205 6.955 2.373 1.00 71.75 188 CYS A C 1
ATOM 1439 O O . CYS A 1 188 ? -1.317 7.796 2.221 1.00 71.75 188 CYS A O 1
ATOM 1441 N N . ASN A 1 189 ? -1.985 5.650 2.212 1.00 63.53 189 ASN A N 1
ATOM 1442 C CA . ASN A 1 189 ? -0.682 5.051 1.914 1.00 63.53 189 ASN A CA 1
ATOM 1443 C C . ASN A 1 189 ? 0.381 5.182 3.030 1.00 63.53 189 ASN A C 1
ATOM 1445 O O . ASN A 1 189 ? 1.535 4.822 2.806 1.00 63.53 189 ASN A O 1
ATOM 1449 N N . SER A 1 190 ? 0.021 5.601 4.253 1.00 59.09 190 SER A N 1
ATOM 1450 C CA . SER A 1 190 ? 0.942 5.647 5.415 1.00 59.09 190 SER A CA 1
ATOM 1451 C C . SER A 1 190 ? 1.140 4.281 6.110 1.00 59.09 190 SER A C 1
ATOM 1453 O O . SER A 1 190 ? 1.632 4.181 7.231 1.00 59.09 190 SER A O 1
ATOM 1455 N N . GLY A 1 191 ? 0.767 3.181 5.445 1.00 53.75 191 GLY A N 1
ATOM 1456 C CA . GLY A 1 191 ? 0.999 1.807 5.910 1.00 53.75 191 GLY A CA 1
ATOM 1457 C C . GLY A 1 191 ? 0.130 1.314 7.046 1.00 53.75 191 GLY A C 1
ATOM 1458 O O . GLY A 1 191 ? -0.718 2.028 7.552 1.00 53.75 191 GLY A O 1
ATOM 1459 N N . ILE A 1 192 ? 0.273 0.047 7.417 1.00 49.09 192 ILE A N 1
ATOM 1460 C CA . ILE A 1 192 ? -0.487 -0.525 8.532 1.00 49.09 192 ILE A CA 1
ATOM 1461 C C . ILE A 1 192 ? 0.242 -0.130 9.818 1.00 49.09 192 ILE A C 1
ATOM 1463 O O . ILE A 1 192 ? 1.402 -0.526 9.969 1.00 49.09 192 ILE A O 1
ATOM 1467 N N . PRO A 1 193 ? -0.383 0.599 10.761 1.00 41.81 193 PRO A N 1
ATOM 1468 C CA . PRO A 1 193 ? 0.271 0.928 12.021 1.00 41.81 193 PRO A CA 1
ATOM 1469 C C . PRO A 1 193 ? 0.695 -0.355 12.751 1.00 41.81 193 PRO A C 1
ATOM 1471 O O . PRO A 1 193 ? -0.136 -1.189 13.126 1.00 41.81 193 PRO A O 1
ATOM 1474 N N . THR A 1 194 ? 1.999 -0.551 12.950 1.00 40.38 194 THR A N 1
ATOM 1475 C CA . THR A 1 194 ? 2.505 -1.675 13.743 1.00 40.38 194 THR A CA 1
ATOM 1476 C C . THR A 1 194 ? 2.405 -1.330 15.228 1.00 40.38 194 THR A C 1
ATOM 1478 O O . THR A 1 194 ? 3.172 -0.514 15.728 1.00 40.38 194 THR A O 1
ATOM 1481 N N . PHE A 1 195 ? 1.498 -1.986 15.956 1.00 34.69 195 PHE A N 1
ATOM 1482 C CA . PHE A 1 195 ? 1.281 -1.804 17.404 1.00 34.69 195 PHE A CA 1
ATOM 1483 C C . PHE A 1 195 ? 2.347 -2.463 18.302 1.00 34.69 195 PHE A C 1
ATOM 1485 O O . PHE A 1 195 ? 2.122 -2.663 19.499 1.00 34.69 195 PHE A O 1
ATOM 1492 N N . PHE A 1 196 ? 3.524 -2.818 17.778 1.00 30.81 196 PHE A N 1
ATOM 1493 C CA . PHE A 1 196 ? 4.585 -3.316 18.647 1.00 30.81 196 PHE A CA 1
ATOM 1494 C C . PHE A 1 196 ? 5.095 -2.164 19.514 1.00 30.81 196 PHE A C 1
ATOM 1496 O O . PHE A 1 196 ? 5.726 -1.230 19.025 1.00 30.81 196 PHE A O 1
ATOM 1503 N N . ARG A 1 197 ? 4.761 -2.249 20.810 1.00 30.53 197 ARG A N 1
ATOM 1504 C CA . ARG A 1 197 ? 5.257 -1.414 21.908 1.00 30.53 197 ARG A CA 1
ATOM 1505 C C . ARG A 1 197 ? 6.674 -0.910 21.620 1.00 30.53 197 ARG A C 1
ATOM 1507 O O . ARG A 1 197 ? 7.565 -1.712 21.334 1.00 30.53 197 ARG A O 1
ATOM 1514 N N . LYS A 1 198 ? 6.916 0.383 21.871 1.00 31.80 198 LYS A N 1
ATOM 1515 C CA . LYS A 1 198 ? 8.212 0.820 22.407 1.00 31.80 198 LYS A CA 1
ATOM 1516 C C . LYS A 1 198 ? 8.430 0.046 23.710 1.00 31.80 198 LYS A C 1
ATOM 1518 O O . LYS A 1 198 ? 8.103 0.525 24.790 1.00 31.80 198 LYS A O 1
ATOM 1523 N N . ASN A 1 199 ? 8.954 -1.170 23.628 1.00 30.12 199 ASN A N 1
ATOM 1524 C CA . ASN A 1 199 ? 9.773 -1.639 24.724 1.00 30.12 199 ASN A CA 1
ATOM 1525 C C . ASN A 1 199 ? 10.955 -0.670 24.757 1.00 30.12 199 ASN A C 1
ATOM 1527 O O . ASN A 1 199 ? 11.485 -0.307 23.704 1.00 30.12 199 ASN A O 1
ATOM 1531 N N . ASN A 1 200 ? 11.301 -0.193 25.948 1.00 36.75 200 ASN A N 1
ATOM 1532 C CA . ASN A 1 200 ? 12.500 0.593 26.213 1.00 36.75 200 ASN A CA 1
ATOM 1533 C C . ASN A 1 200 ? 13.750 -0.256 25.908 1.00 36.75 200 ASN A C 1
ATOM 1535 O O . ASN A 1 200 ? 14.505 -0.618 26.804 1.00 36.75 200 ASN A O 1
ATOM 1539 N N . GLU A 1 201 ? 13.949 -0.638 24.651 1.00 38.06 201 GLU A N 1
ATOM 1540 C CA . GLU A 1 201 ? 15.157 -1.286 24.183 1.00 38.06 201 GLU A CA 1
ATOM 1541 C C . GLU A 1 201 ? 16.181 -0.169 24.017 1.00 38.06 201 GLU A C 1
ATOM 1543 O O . GLU A 1 201 ? 16.145 0.626 23.073 1.00 38.06 201 GLU A O 1
ATOM 1548 N N . GLY A 1 202 ? 17.060 -0.076 25.018 1.00 38.62 202 GLY A N 1
ATOM 1549 C CA . GLY A 1 202 ? 18.278 0.708 24.938 1.00 38.62 202 GLY A CA 1
ATOM 1550 C C . GLY A 1 202 ? 18.997 0.435 23.619 1.00 38.62 202 GLY A C 1
ATOM 1551 O O . GLY A 1 202 ? 18.881 -0.645 23.043 1.00 38.62 202 GLY A O 1
ATOM 1552 N N . ASN A 1 203 ? 19.691 1.465 23.147 1.00 40.62 203 ASN A N 1
ATOM 1553 C CA . ASN A 1 203 ? 20.399 1.587 21.877 1.00 40.62 203 ASN A CA 1
ATOM 1554 C C . ASN A 1 203 ? 21.101 0.286 21.414 1.00 40.62 203 ASN A C 1
ATOM 1556 O O . ASN A 1 203 ? 22.291 0.093 21.646 1.00 40.62 203 ASN A O 1
ATOM 1560 N N . THR A 1 204 ? 20.361 -0.611 20.759 1.00 38.69 204 THR A N 1
ATOM 1561 C CA . THR A 1 204 ? 20.874 -1.840 20.144 1.00 38.69 204 THR A CA 1
ATOM 1562 C C . THR A 1 204 ? 20.692 -1.762 18.633 1.00 38.69 204 THR A C 1
ATOM 1564 O O . THR A 1 204 ? 19.769 -1.130 18.115 1.00 38.69 204 THR A O 1
ATOM 1567 N N . THR A 1 205 ? 21.576 -2.429 17.896 1.00 40.44 205 THR A N 1
ATOM 1568 C CA . THR A 1 205 ? 21.559 -2.538 16.429 1.00 40.44 205 THR A CA 1
ATOM 1569 C C . THR A 1 205 ? 20.226 -3.059 15.875 1.00 40.44 205 THR A C 1
ATOM 1571 O O . THR A 1 205 ? 19.820 -2.649 14.790 1.00 40.44 205 THR A O 1
ATOM 1574 N N . LEU A 1 206 ? 19.493 -3.874 16.641 1.00 33.88 206 LEU A N 1
ATOM 1575 C CA . LEU A 1 206 ? 18.159 -4.368 16.281 1.00 33.88 206 LEU A CA 1
ATOM 1576 C C . LEU A 1 206 ? 17.068 -3.281 16.385 1.00 33.88 206 LEU A C 1
ATOM 1578 O O . LEU A 1 206 ? 16.168 -3.228 15.547 1.00 33.88 206 LEU A O 1
ATOM 1582 N N . ALA A 1 207 ? 17.175 -2.368 17.358 1.00 35.03 207 ALA A N 1
ATOM 1583 C CA . ALA A 1 207 ? 16.285 -1.212 17.489 1.00 35.03 207 ALA A CA 1
ATOM 1584 C C . ALA A 1 207 ? 16.480 -0.212 16.336 1.00 35.03 207 ALA A C 1
ATOM 1586 O O . ALA A 1 207 ? 15.518 0.395 15.870 1.00 35.03 207 ALA A O 1
ATOM 1587 N N . ASN A 1 208 ? 17.707 -0.086 15.822 1.00 33.41 208 ASN A N 1
ATOM 1588 C CA . ASN A 1 208 ? 17.993 0.709 14.625 1.00 33.41 208 ASN A CA 1
ATOM 1589 C C . ASN A 1 208 ? 17.499 0.022 13.341 1.00 33.41 208 ASN 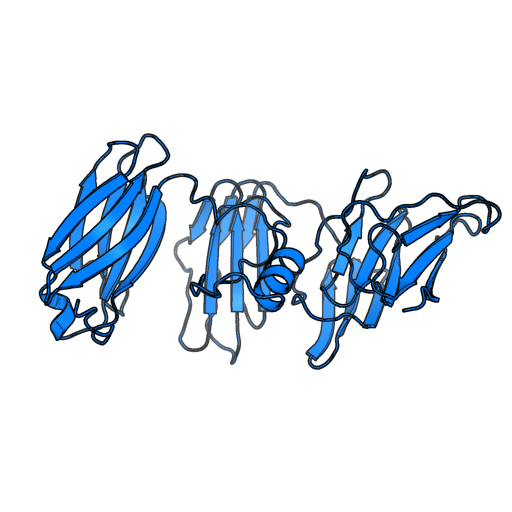A C 1
ATOM 1591 O O . ASN A 1 208 ? 17.029 0.705 12.438 1.00 33.41 208 ASN A O 1
ATOM 1595 N N . TYR A 1 209 ? 17.496 -1.315 13.294 1.00 29.92 209 TYR A N 1
ATOM 1596 C CA . TYR A 1 209 ? 16.860 -2.070 12.210 1.00 29.92 209 TYR A CA 1
ATOM 1597 C C . TYR A 1 209 ? 15.333 -1.883 12.216 1.00 29.92 209 TYR A C 1
ATOM 1599 O O . TYR A 1 209 ? 14.753 -1.581 11.183 1.00 29.92 209 TYR A O 1
ATOM 1607 N N . ARG A 1 210 ? 14.670 -1.932 13.382 1.00 29.52 210 ARG A N 1
ATOM 1608 C CA . ARG A 1 210 ? 13.227 -1.628 13.506 1.00 29.52 210 ARG A CA 1
ATOM 1609 C C . ARG A 1 210 ? 12.874 -0.178 13.140 1.00 29.52 210 ARG A C 1
ATOM 1611 O O . ARG A 1 210 ? 11.805 0.046 12.592 1.00 29.52 210 ARG A O 1
ATOM 1618 N N . LYS A 1 211 ? 13.763 0.790 13.399 1.00 33.00 211 LYS A N 1
ATOM 1619 C CA . LYS A 1 211 ? 13.608 2.199 12.974 1.00 33.00 211 LYS A CA 1
ATOM 1620 C C . LYS A 1 211 ? 13.814 2.421 11.469 1.00 33.00 211 LYS A C 1
ATOM 1622 O O . LYS A 1 211 ? 13.303 3.399 10.948 1.00 33.00 211 LYS A O 1
ATOM 1627 N N . ALA A 1 212 ? 14.575 1.553 10.799 1.00 30.03 212 ALA A N 1
ATOM 1628 C CA . ALA A 1 212 ? 14.848 1.623 9.360 1.00 30.03 212 ALA A CA 1
ATOM 1629 C C . ALA A 1 212 ? 13.876 0.773 8.515 1.00 30.03 212 ALA A C 1
ATOM 1631 O O . ALA A 1 212 ? 13.689 1.043 7.335 1.00 30.03 212 ALA A O 1
ATOM 1632 N N . VAL A 1 213 ? 13.267 -0.252 9.124 1.00 29.81 213 VAL A N 1
ATOM 1633 C CA . VAL A 1 213 ? 12.275 -1.172 8.527 1.00 29.81 213 VAL A CA 1
ATOM 1634 C C . VAL A 1 213 ? 10.844 -0.741 8.867 1.00 29.81 213 VAL A C 1
ATOM 1636 O O . VAL A 1 213 ? 9.892 -1.467 8.634 1.00 29.81 213 VAL A O 1
ATOM 1639 N N . LEU A 1 214 ? 10.649 0.447 9.415 1.00 31.36 214 LEU A N 1
ATOM 1640 C CA . LEU A 1 214 ? 9.363 1.124 9.502 1.00 31.36 214 LEU A CA 1
ATOM 1641 C C . LEU A 1 214 ? 9.627 2.507 8.911 1.00 31.36 214 LEU A C 1
ATOM 1643 O O . LEU A 1 214 ? 10.655 3.087 9.271 1.00 31.36 214 LEU A O 1
ATOM 1647 N N . PRO A 1 215 ? 8.770 3.068 8.041 1.00 28.25 215 PRO A N 1
ATOM 1648 C CA . PRO A 1 215 ? 8.786 4.510 7.911 1.00 28.25 215 PRO A CA 1
ATOM 1649 C C . PRO A 1 215 ? 8.644 5.054 9.335 1.00 28.25 215 PRO A C 1
ATOM 1651 O O . PRO A 1 215 ? 7.644 4.800 10.009 1.00 28.25 215 PRO A O 1
ATOM 1654 N N . MET A 1 216 ? 9.678 5.739 9.829 1.00 33.19 216 MET A N 1
ATOM 1655 C CA . MET A 1 216 ? 9.497 6.720 10.887 1.00 33.19 216 MET A CA 1
ATOM 1656 C C . MET A 1 216 ? 8.640 7.833 10.283 1.00 33.19 216 MET A C 1
ATOM 1658 O O . MET A 1 216 ? 9.136 8.911 9.982 1.00 33.19 216 MET A O 1
ATOM 1662 N N . GLU A 1 217 ? 7.352 7.573 10.086 1.00 34.12 217 GLU A N 1
ATOM 1663 C CA . GLU A 1 217 ? 6.404 8.637 10.329 1.00 34.12 217 GLU A CA 1
ATOM 1664 C C . GLU A 1 217 ? 6.307 8.733 11.841 1.00 34.12 217 GLU A C 1
ATOM 1666 O O . GLU A 1 217 ? 6.142 7.736 12.555 1.00 34.12 217 GLU A O 1
ATOM 1671 N N . ASN A 1 218 ? 6.579 9.937 12.326 1.00 33.53 218 ASN A N 1
ATOM 1672 C CA . ASN A 1 218 ? 6.476 10.292 13.720 1.00 33.53 218 ASN A CA 1
ATOM 1673 C C . ASN A 1 218 ? 5.227 9.644 14.313 1.00 33.53 218 ASN A C 1
ATOM 1675 O O . ASN A 1 218 ? 4.148 9.732 13.737 1.00 33.53 218 ASN A O 1
ATOM 1679 N N . SER A 1 219 ? 5.442 8.929 15.422 1.00 36.38 219 SER A N 1
ATOM 1680 C CA . SER A 1 219 ? 4.459 8.660 16.471 1.00 36.38 219 SER A CA 1
ATOM 1681 C C . SER A 1 219 ? 3.028 8.954 16.053 1.00 36.38 219 SER A C 1
ATOM 1683 O O . SER A 1 219 ? 2.687 10.125 16.100 1.00 36.38 219 SER A O 1
ATOM 1685 N N . MET A 1 220 ? 2.249 7.928 15.682 1.00 36.16 220 MET A N 1
ATOM 1686 C CA . MET A 1 220 ? 0.788 7.965 15.523 1.00 36.16 220 MET A CA 1
ATOM 1687 C C . MET A 1 220 ? 0.212 9.290 16.040 1.00 36.16 220 MET A C 1
ATOM 1689 O O . MET A 1 220 ? 0.012 9.444 17.248 1.00 36.16 220 MET A O 1
ATOM 1693 N N . GLU A 1 221 ? 0.133 10.293 15.160 1.00 41.22 221 GLU A N 1
ATOM 1694 C CA . GLU A 1 221 ? -0.269 11.627 15.582 1.00 41.22 221 GLU A CA 1
ATOM 1695 C C . GLU A 1 221 ? -1.767 11.525 15.758 1.00 41.22 221 GLU A C 1
ATOM 1697 O O . GLU A 1 221 ? -2.520 11.506 14.794 1.00 41.22 221 GLU A O 1
ATOM 1702 N N . PHE A 1 222 ? -2.203 11.335 16.996 1.00 52.12 222 PHE A N 1
ATOM 1703 C CA . PHE A 1 222 ? -3.607 11.459 17.323 1.00 52.12 222 PHE A CA 1
ATOM 1704 C C . PHE A 1 222 ? -3.962 12.928 17.120 1.00 52.12 222 PHE A C 1
ATOM 1706 O O . PHE A 1 222 ? -3.533 13.745 17.924 1.00 52.12 222 PHE A O 1
ATOM 1713 N N . PRO A 1 223 ? -4.701 13.313 16.073 1.00 56.09 223 PRO A N 1
ATOM 1714 C CA . PRO A 1 223 ? -4.762 14.721 15.694 1.00 56.09 223 PRO A CA 1
ATOM 1715 C C . PRO A 1 223 ? -5.505 15.570 16.733 1.00 56.09 223 PRO A C 1
ATOM 1717 O O . PRO A 1 223 ? -5.259 16.766 16.825 1.00 56.09 223 PRO A O 1
ATOM 1720 N N . TYR A 1 224 ? -6.377 14.952 17.536 1.00 72.19 224 TYR A N 1
ATOM 1721 C CA . TYR A 1 224 ? -7.301 15.645 18.434 1.00 72.19 224 TYR A CA 1
ATOM 1722 C C . TYR A 1 224 ? -6.942 15.497 19.914 1.00 72.19 224 TYR A C 1
ATOM 1724 O O . TYR A 1 224 ? -6.738 16.488 20.608 1.00 72.19 224 TYR A O 1
ATOM 1732 N N . ALA A 1 225 ? -6.871 14.260 20.412 1.00 77.12 225 ALA A N 1
ATOM 1733 C CA . ALA A 1 225 ? -6.470 13.949 21.778 1.00 77.12 225 ALA A CA 1
ATOM 1734 C C . ALA A 1 225 ? -6.073 12.473 21.902 1.00 77.12 225 ALA A C 1
ATOM 1736 O O . ALA A 1 225 ? -6.558 11.631 21.144 1.00 77.12 225 ALA A O 1
ATOM 1737 N N . HIS A 1 226 ? -5.232 12.136 22.881 1.00 78.62 226 HIS A N 1
ATOM 1738 C CA . HIS A 1 226 ? -4.882 10.747 23.176 1.00 78.62 226 HIS A CA 1
ATOM 1739 C C . HIS A 1 226 ? -4.617 10.472 24.652 1.00 78.62 226 HIS A C 1
ATOM 1741 O O . HIS A 1 226 ? -4.390 11.364 25.463 1.00 78.62 226 HIS A O 1
ATOM 1747 N N . ILE A 1 227 ? -4.622 9.184 24.989 1.00 80.44 227 ILE A N 1
ATOM 1748 C CA . ILE A 1 227 ? -4.238 8.668 26.306 1.00 80.44 227 ILE A CA 1
ATOM 1749 C C . ILE A 1 227 ? -2.756 8.313 26.204 1.00 80.44 227 ILE A C 1
ATOM 1751 O O . ILE A 1 227 ? -2.378 7.380 25.500 1.00 80.44 227 ILE A O 1
ATOM 1755 N N . GLY A 1 228 ? -1.909 9.084 26.871 1.00 76.81 228 GLY A N 1
ATOM 1756 C CA . GLY A 1 228 ? -0.494 8.786 27.038 1.00 76.81 228 GLY A CA 1
ATOM 1757 C C . GLY A 1 228 ? -0.247 7.739 28.128 1.00 76.81 228 GLY A C 1
ATOM 1758 O O . GLY A 1 228 ? -1.113 6.940 28.483 1.00 76.81 228 GLY A O 1
ATOM 1759 N N . ASN A 1 229 ? 0.961 7.757 28.698 1.00 76.12 229 ASN A N 1
ATOM 1760 C CA . ASN A 1 229 ? 1.321 6.853 29.792 1.00 76.12 229 ASN A CA 1
ATOM 1761 C C . ASN A 1 229 ? 0.355 6.990 30.974 1.00 76.12 229 ASN A C 1
ATOM 1763 O O . ASN A 1 229 ? 0.078 8.097 31.433 1.00 76.12 229 ASN A O 1
ATOM 1767 N N . TRP A 1 230 ? -0.078 5.857 31.512 1.00 79.50 230 TRP A N 1
ATOM 1768 C CA . TRP A 1 230 ? -0.908 5.788 32.704 1.00 79.50 230 TRP A CA 1
ATOM 1769 C C . TRP A 1 230 ? -0.290 4.835 33.724 1.00 79.50 230 TRP A C 1
ATOM 1771 O O . TRP A 1 230 ? 0.431 3.901 33.369 1.00 79.50 230 TRP A O 1
ATOM 1781 N N . THR A 1 231 ? -0.558 5.085 35.002 1.00 81.88 231 THR A N 1
ATOM 1782 C CA . THR A 1 231 ? -0.107 4.238 36.112 1.00 81.88 231 THR A CA 1
ATOM 1783 C C . THR A 1 231 ? -1.295 3.840 36.972 1.00 81.88 231 THR A C 1
ATOM 1785 O O . THR A 1 231 ? -2.235 4.614 37.142 1.00 81.88 231 THR A O 1
ATOM 1788 N N . ARG A 1 232 ? -1.279 2.619 37.508 1.00 81.25 232 ARG A N 1
ATOM 1789 C CA . ARG A 1 232 ? -2.349 2.088 38.360 1.00 81.25 232 ARG A CA 1
ATOM 1790 C C . ARG A 1 232 ? -1.820 1.806 39.759 1.00 81.25 232 ARG A C 1
ATOM 1792 O O . ARG A 1 232 ? -0.759 1.208 39.907 1.00 81.25 232 ARG A O 1
ATOM 1799 N N . LYS A 1 233 ? -2.596 2.193 40.772 1.00 84.00 233 LYS A N 1
ATOM 1800 C CA . LYS A 1 233 ? -2.391 1.834 42.177 1.00 84.00 233 LYS A CA 1
ATOM 1801 C C . LYS A 1 233 ? -3.734 1.418 42.780 1.00 84.00 233 LYS A C 1
ATOM 1803 O O . LYS A 1 233 ? -4.588 2.265 43.042 1.00 84.00 233 LYS A O 1
ATOM 1808 N N . GLY A 1 234 ? -3.933 0.113 42.974 1.00 82.25 234 GLY A N 1
ATOM 1809 C CA . GLY A 1 234 ? -5.234 -0.436 43.368 1.00 82.25 234 GLY A CA 1
ATOM 1810 C C . GLY A 1 234 ? -6.312 -0.121 42.325 1.00 82.25 234 GLY A C 1
ATOM 1811 O O . GLY A 1 234 ? -6.129 -0.406 41.144 1.00 82.25 234 GLY A O 1
ATOM 1812 N N . ASN A 1 235 ? -7.410 0.509 42.742 1.00 84.06 235 ASN A N 1
ATOM 1813 C CA . ASN A 1 235 ? -8.501 0.921 41.844 1.00 84.06 235 ASN A CA 1
ATOM 1814 C C . ASN A 1 235 ? -8.306 2.311 41.235 1.00 84.06 235 ASN A C 1
ATOM 1816 O O . ASN A 1 235 ? -9.087 2.723 40.382 1.00 84.06 235 ASN A O 1
ATOM 1820 N N . THR A 1 236 ? -7.255 3.027 41.627 1.00 86.94 236 THR A N 1
ATOM 1821 C CA . THR A 1 236 ? -6.971 4.353 41.086 1.00 86.94 236 THR A CA 1
ATOM 1822 C C . THR A 1 236 ? -6.008 4.248 39.916 1.00 86.94 236 THR A C 1
ATOM 1824 O O . THR A 1 236 ? -4.913 3.696 40.048 1.00 86.94 236 THR A O 1
ATOM 1827 N N . ILE A 1 237 ? -6.395 4.820 38.779 1.00 88.56 237 ILE A N 1
ATOM 1828 C CA . ILE A 1 237 ? -5.534 4.991 37.611 1.00 88.56 237 ILE A CA 1
ATOM 1829 C C . ILE A 1 237 ? -5.244 6.472 37.423 1.00 88.56 237 ILE A C 1
ATOM 1831 O O . ILE A 1 237 ? -6.152 7.299 37.396 1.00 88.56 237 ILE A O 1
ATOM 1835 N N . GLN A 1 238 ? -3.968 6.809 37.283 1.00 88.88 238 GLN A N 1
ATOM 1836 C CA . GLN A 1 238 ? -3.527 8.131 36.880 1.00 88.88 238 GLN A CA 1
ATOM 1837 C C . GLN A 1 238 ? -3.358 8.149 35.365 1.00 88.88 238 GLN A C 1
ATOM 1839 O O . GLN A 1 238 ? -2.359 7.660 34.837 1.00 88.88 238 GLN A O 1
ATOM 1844 N N . PHE A 1 239 ? -4.340 8.709 34.666 1.00 87.31 239 PHE A N 1
ATOM 1845 C CA . PHE A 1 239 ? -4.266 8.904 33.225 1.00 87.31 239 PHE A CA 1
ATOM 1846 C C . PHE A 1 239 ? -3.468 10.159 32.893 1.00 87.31 239 PHE A C 1
ATOM 1848 O O . PHE A 1 239 ? -3.582 11.184 33.569 1.00 87.31 239 PHE A O 1
ATOM 1855 N N . LYS A 1 240 ? -2.691 10.086 31.815 1.00 88.31 240 LYS A N 1
ATOM 1856 C CA . LYS A 1 240 ? -2.166 11.252 31.110 1.00 88.31 240 LYS A CA 1
ATOM 1857 C C . LYS A 1 240 ? -2.984 11.406 29.831 1.00 88.31 240 LYS A C 1
ATOM 1859 O O . LYS A 1 240 ? -2.829 10.587 28.937 1.00 88.31 240 LYS A O 1
ATOM 1864 N N . ILE A 1 241 ? -3.853 12.403 29.747 1.00 89.19 241 ILE A N 1
ATOM 1865 C CA . ILE A 1 241 ? -4.620 12.712 28.535 1.00 89.19 241 ILE A CA 1
ATOM 1866 C C . ILE A 1 241 ? -3.984 13.934 27.890 1.00 89.19 241 ILE A C 1
ATOM 1868 O O . ILE A 1 241 ? -3.845 14.960 28.545 1.00 89.19 241 ILE A O 1
ATOM 1872 N N . ASP A 1 242 ? -3.561 13.819 26.643 1.00 86.50 242 ASP A N 1
ATOM 1873 C CA . ASP A 1 242 ? -2.970 14.918 25.889 1.00 86.50 242 ASP A CA 1
ATOM 1874 C C . ASP A 1 242 ? -3.990 15.411 24.864 1.00 86.50 242 ASP A C 1
ATOM 1876 O O . ASP A 1 242 ? -4.399 14.638 23.998 1.00 86.50 242 ASP A O 1
ATOM 1880 N N . ILE A 1 243 ? -4.446 16.654 25.008 1.00 86.69 243 ILE A N 1
ATOM 1881 C CA . ILE A 1 243 ? -5.381 17.302 24.082 1.00 86.69 243 ILE A CA 1
ATOM 1882 C C . ILE A 1 243 ? -4.563 18.164 23.126 1.00 86.69 243 ILE A C 1
ATOM 1884 O O . ILE A 1 243 ? -3.810 19.029 23.562 1.00 86.69 243 ILE A O 1
ATOM 1888 N N . LEU A 1 244 ? -4.711 17.933 21.829 1.00 80.56 244 LEU A N 1
ATOM 1889 C CA . LEU A 1 244 ? -3.881 18.531 20.784 1.00 80.56 244 LEU A CA 1
ATOM 1890 C C . LEU A 1 244 ? -4.635 19.588 19.964 1.00 80.56 244 LEU A C 1
ATOM 1892 O O . LEU A 1 244 ? -3.998 20.428 19.335 1.00 80.56 244 LEU A O 1
ATOM 1896 N N . GLN A 1 245 ? -5.971 19.597 20.021 1.00 79.75 245 GLN A N 1
ATOM 1897 C CA . GLN A 1 245 ? -6.833 20.589 19.368 1.00 79.75 245 GLN A CA 1
ATOM 1898 C C . GLN A 1 245 ? -7.933 21.100 20.305 1.00 79.75 245 GLN A C 1
ATOM 1900 O O . GLN A 1 245 ? -8.256 20.465 21.310 1.00 79.75 245 GLN A O 1
ATOM 1905 N N . GLU A 1 246 ? -8.507 22.261 19.983 1.00 85.19 246 GLU A N 1
ATOM 1906 C CA . GLU A 1 246 ? -9.636 22.826 20.727 1.00 85.19 246 GLU A CA 1
ATOM 1907 C C . GLU A 1 246 ? -10.884 21.949 20.565 1.00 85.19 246 GLU A C 1
ATOM 1909 O O . GLU A 1 246 ? -11.282 21.603 19.453 1.00 85.19 246 GLU A O 1
ATOM 1914 N N . GLY A 1 247 ? -11.530 21.610 21.680 1.00 86.25 247 GLY A N 1
ATOM 1915 C CA . GLY A 1 247 ? -12.776 20.851 21.659 1.00 86.25 247 GLY A CA 1
ATOM 1916 C C . GLY A 1 247 ? -13.096 20.165 22.979 1.00 86.25 247 GLY A C 1
ATOM 1917 O O . GLY A 1 247 ? -12.264 20.068 23.884 1.00 86.25 247 GLY A O 1
ATOM 1918 N N . GLU A 1 248 ? -14.328 19.680 23.088 1.00 91.31 248 GLU A N 1
ATOM 1919 C CA . GLU A 1 248 ? -14.804 18.958 24.263 1.00 91.31 248 GLU A CA 1
ATOM 1920 C C . GLU A 1 248 ? -14.277 17.529 24.253 1.00 91.31 248 GLU A C 1
ATOM 1922 O O . GLU A 1 248 ? -14.625 16.725 23.391 1.00 91.31 248 GLU A O 1
ATOM 1927 N N . THR A 1 249 ? -13.439 17.196 25.231 1.00 93.00 249 THR A N 1
ATOM 1928 C CA . THR A 1 249 ? -12.864 15.859 25.380 1.00 93.00 249 THR A CA 1
ATOM 1929 C C . THR A 1 249 ? -13.495 15.154 26.571 1.00 93.00 249 THR A C 1
ATOM 1931 O O . THR A 1 249 ? -13.619 15.743 27.643 1.00 93.00 249 THR A O 1
ATOM 1934 N N . SER A 1 250 ? -13.868 13.883 26.424 1.00 93.25 250 SER A N 1
ATOM 1935 C CA . SER A 1 250 ? -14.398 13.068 27.520 1.00 93.25 250 SER A CA 1
ATOM 1936 C C . SER A 1 250 ? -13.769 11.681 27.559 1.00 93.25 250 SER A C 1
ATOM 1938 O O . SER A 1 250 ? -13.467 11.083 26.531 1.00 93.25 250 SER A O 1
ATOM 1940 N N . LEU A 1 251 ? -13.548 11.170 28.768 1.00 93.00 251 LEU A N 1
ATOM 1941 C CA . LEU A 1 251 ? -13.082 9.810 29.008 1.00 93.00 251 LEU A CA 1
ATOM 1942 C C . LEU A 1 251 ? -14.247 8.995 29.562 1.00 93.00 251 LEU A C 1
ATOM 1944 O O . LEU A 1 251 ? -14.798 9.335 30.608 1.00 93.00 251 LEU A O 1
ATOM 1948 N N . ILE A 1 252 ? -14.606 7.916 28.881 1.00 91.06 252 ILE A N 1
ATOM 1949 C CA . ILE A 1 252 ? -15.756 7.068 29.195 1.00 91.06 252 ILE A CA 1
ATOM 1950 C C . ILE A 1 252 ? -15.266 5.669 29.554 1.00 91.06 252 ILE A C 1
ATOM 1952 O O . ILE A 1 252 ? -14.398 5.121 28.881 1.00 91.06 252 ILE A O 1
ATOM 1956 N N . LEU A 1 253 ? -15.823 5.084 30.612 1.00 89.62 253 LEU A N 1
ATOM 1957 C CA . LEU A 1 253 ? -15.597 3.691 30.982 1.00 89.62 253 LEU A CA 1
ATOM 1958 C C . LEU A 1 253 ? -16.646 2.797 30.320 1.00 89.62 253 LEU A C 1
ATOM 1960 O O . LEU A 1 253 ? -17.846 3.033 30.461 1.00 89.62 253 LEU A O 1
ATOM 1964 N N . SER A 1 254 ? -16.189 1.735 29.668 1.00 84.12 254 SER A N 1
ATOM 1965 C CA . SER A 1 254 ? -17.024 0.690 29.084 1.00 84.12 254 SER A CA 1
ATOM 1966 C C . SER A 1 254 ? -16.667 -0.676 29.663 1.00 84.12 254 SER A C 1
ATOM 1968 O O . SER A 1 254 ? -15.502 -0.954 29.962 1.00 84.12 254 SER A O 1
ATOM 1970 N N . ASN A 1 255 ? -17.665 -1.553 29.780 1.00 77.69 255 ASN A N 1
ATOM 1971 C CA . ASN A 1 255 ? -17.431 -2.978 30.015 1.00 77.69 255 ASN A CA 1
ATOM 1972 C C . ASN A 1 255 ? -17.012 -3.690 28.708 1.00 77.69 255 ASN A C 1
ATOM 1974 O O . ASN A 1 255 ? -17.006 -3.088 27.628 1.00 77.69 255 ASN A O 1
ATOM 1978 N N . ARG A 1 256 ? -16.704 -4.991 28.798 1.00 67.25 256 ARG A N 1
ATOM 1979 C CA . ARG A 1 256 ? -16.341 -5.845 27.649 1.00 67.25 256 ARG A CA 1
ATOM 1980 C C . ARG A 1 256 ? -17.433 -5.946 26.573 1.00 67.25 256 ARG A C 1
ATOM 1982 O O . ARG A 1 256 ? -17.133 -6.272 25.430 1.00 67.25 256 ARG A O 1
ATOM 1989 N N . GLU A 1 257 ? -18.683 -5.674 26.926 1.00 63.53 257 GLU A N 1
ATOM 1990 C CA . GLU A 1 257 ? -19.826 -5.709 26.007 1.00 63.53 257 GLU A CA 1
ATOM 1991 C C . GLU A 1 257 ? -20.027 -4.375 25.268 1.00 63.53 257 GLU A C 1
ATOM 1993 O O . GLU A 1 257 ? -20.964 -4.243 24.486 1.00 63.53 257 GLU A O 1
ATOM 1998 N N . GLY A 1 258 ? -19.163 -3.377 25.495 1.00 60.97 258 GLY A N 1
ATOM 1999 C CA . GLY A 1 258 ? -19.278 -2.062 24.860 1.00 60.97 258 GLY A CA 1
ATOM 2000 C C . GLY A 1 258 ? -20.348 -1.165 25.489 1.00 60.97 258 GLY A C 1
ATOM 2001 O O . GLY A 1 258 ? -20.700 -0.133 24.919 1.00 60.97 258 GLY A O 1
ATOM 2002 N N . THR A 1 259 ? -20.892 -1.549 26.648 1.00 73.38 259 THR A N 1
ATOM 2003 C CA . THR A 1 259 ? -21.897 -0.749 27.352 1.00 73.38 259 THR A CA 1
ATOM 2004 C C . THR A 1 259 ? -21.205 0.351 28.148 1.00 73.38 259 THR A C 1
ATOM 2006 O O . THR A 1 259 ? -20.343 0.068 28.986 1.00 73.38 259 THR A O 1
ATOM 2009 N N . ASN A 1 260 ? -21.607 1.604 27.909 1.00 78.56 260 ASN A N 1
ATOM 2010 C CA . ASN A 1 260 ? -21.162 2.746 28.705 1.00 78.56 260 ASN A CA 1
ATOM 2011 C C . ASN A 1 260 ? -21.588 2.543 30.164 1.00 78.56 260 ASN A C 1
ATOM 2013 O O . ASN A 1 260 ? -22.780 2.502 30.466 1.00 78.56 260 ASN A O 1
ATOM 2017 N N . LEU A 1 261 ? -20.602 2.416 31.050 1.00 77.12 261 LEU A N 1
ATOM 2018 C CA . LEU A 1 261 ? -20.826 2.337 32.487 1.00 77.12 261 LEU A CA 1
ATOM 2019 C C . LEU A 1 261 ? -20.962 3.740 33.080 1.00 77.12 261 LEU A C 1
ATOM 2021 O O . LEU A 1 261 ? -21.935 4.019 33.778 1.00 77.12 261 LEU A O 1
ATOM 2025 N N . ARG A 1 262 ? -19.981 4.617 32.814 1.00 89.50 262 ARG A N 1
ATOM 2026 C CA . ARG A 1 262 ? -20.007 6.035 33.210 1.00 89.50 262 ARG A CA 1
ATOM 2027 C C . ARG A 1 262 ? -18.908 6.866 32.551 1.00 89.50 262 ARG A C 1
ATOM 2029 O O . ARG A 1 262 ? -17.837 6.364 32.206 1.00 89.50 262 ARG A O 1
ATOM 2036 N N . THR A 1 263 ? -19.130 8.178 32.505 1.00 91.69 263 THR A N 1
ATOM 2037 C CA . THR A 1 263 ? -18.094 9.175 32.208 1.00 91.69 263 THR A CA 1
ATOM 2038 C C . THR A 1 263 ? -17.146 9.319 33.397 1.00 91.69 263 THR A C 1
ATOM 2040 O O . THR A 1 263 ? -17.571 9.573 34.523 1.00 91.69 263 THR A O 1
ATOM 2043 N N . LEU A 1 264 ? -15.851 9.152 33.145 1.00 91.81 264 LEU A N 1
ATOM 2044 C CA . LEU A 1 264 ? -14.784 9.261 34.136 1.00 91.81 264 LEU A CA 1
ATOM 2045 C C . LEU A 1 264 ? -14.234 10.684 34.250 1.00 91.81 264 LEU A C 1
ATOM 2047 O O . LEU A 1 264 ? -13.821 11.101 35.330 1.00 91.81 264 LEU A O 1
ATOM 2051 N N . TRP A 1 265 ? -14.181 11.405 33.130 1.00 94.81 265 TRP A N 1
ATOM 2052 C CA . TRP A 1 265 ? -13.616 12.748 33.065 1.00 94.81 265 TRP A CA 1
ATOM 2053 C C . TRP A 1 265 ? -14.125 13.516 31.842 1.00 94.81 265 TRP A C 1
ATOM 2055 O O . TRP A 1 265 ? -14.499 12.916 30.831 1.00 94.81 265 TRP A O 1
ATOM 2065 N N . SER A 1 266 ? -14.114 14.845 31.915 1.00 94.12 266 SER A N 1
ATOM 2066 C CA . SER A 1 266 ? -14.300 15.732 30.765 1.00 94.12 266 SER A CA 1
ATOM 2067 C C . SER A 1 266 ? -13.431 16.980 30.903 1.00 94.12 266 SER A C 1
ATOM 2069 O O . SER A 1 266 ? -13.173 17.433 32.019 1.00 94.12 266 SER A O 1
ATOM 2071 N N . GLY A 1 267 ? -12.990 17.538 29.779 1.00 91.88 267 GLY A N 1
ATOM 2072 C CA . GLY A 1 267 ? -12.193 18.758 29.753 1.00 91.88 267 GLY A CA 1
ATOM 2073 C C . GLY A 1 267 ? -11.960 19.295 28.346 1.00 91.88 267 GLY A C 1
ATOM 2074 O O . GLY A 1 267 ? -12.169 18.605 27.352 1.00 91.88 267 GLY A O 1
ATOM 2075 N N . THR A 1 268 ? -11.530 20.550 28.282 1.00 91.62 268 THR A N 1
ATOM 2076 C CA . THR A 1 268 ? -11.328 21.311 27.036 1.00 91.62 268 THR A CA 1
ATOM 2077 C C . THR A 1 268 ? -9.918 21.891 26.912 1.00 91.62 268 THR A C 1
ATOM 2079 O O . THR A 1 268 ? -9.552 22.428 25.871 1.00 91.62 268 THR A O 1
ATOM 2082 N N . THR A 1 269 ? -9.109 21.799 27.971 1.00 91.12 269 THR A N 1
ATOM 2083 C CA . THR A 1 269 ? -7.786 22.423 28.037 1.00 91.12 269 THR A CA 1
ATOM 2084 C C . THR A 1 269 ? -6.768 21.668 27.186 1.00 91.12 269 THR A C 1
ATOM 2086 O O . THR A 1 269 ? -6.407 20.537 27.519 1.00 91.12 269 THR A O 1
ATOM 2089 N N . ILE A 1 270 ? -6.259 22.327 26.140 1.00 90.62 270 ILE A N 1
ATOM 2090 C CA . ILE A 1 270 ? -5.147 21.840 25.312 1.00 90.62 270 ILE A CA 1
ATOM 2091 C C . ILE A 1 270 ? -3.907 21.565 26.173 1.00 90.62 270 ILE A C 1
ATOM 2093 O O . ILE A 1 270 ? -3.557 22.331 27.074 1.00 90.62 270 ILE A O 1
ATOM 2097 N N . GLY A 1 271 ? -3.222 20.471 25.853 1.00 86.50 271 GLY A N 1
ATOM 2098 C CA . GLY A 1 271 ? -2.017 19.987 26.501 1.00 86.50 271 GLY A CA 1
ATOM 2099 C C . GLY A 1 271 ? -2.260 18.785 27.412 1.00 86.50 271 GLY A C 1
ATOM 2100 O O . GLY A 1 271 ? -3.285 18.099 27.371 1.00 86.50 271 GLY A O 1
ATOM 2101 N N . ILE A 1 272 ? -1.264 18.522 28.257 1.00 88.06 272 ILE A N 1
ATOM 2102 C CA . ILE A 1 272 ? -1.205 17.322 29.086 1.00 88.06 272 ILE A CA 1
ATOM 2103 C C . ILE A 1 272 ? -2.016 17.506 30.373 1.00 88.06 272 ILE A C 1
ATOM 2105 O O . ILE A 1 272 ? -1.606 18.207 31.298 1.00 88.06 272 ILE A O 1
ATOM 2109 N N . ASN A 1 273 ? -3.094 16.742 30.486 1.00 88.62 273 ASN A N 1
ATOM 2110 C CA . ASN A 1 273 ? -3.951 16.634 31.655 1.00 88.62 273 ASN A CA 1
ATOM 2111 C C . ASN A 1 273 ? -3.618 15.345 32.424 1.00 88.62 273 ASN A C 1
ATOM 2113 O O . ASN A 1 273 ? -3.750 14.236 31.903 1.00 88.62 273 ASN A O 1
ATOM 2117 N N . LYS A 1 274 ? -3.164 15.470 33.677 1.00 90.19 274 LYS A N 1
ATOM 2118 C CA . LYS A 1 274 ? -2.899 14.324 34.564 1.00 90.19 274 LYS A CA 1
ATOM 2119 C C . LYS A 1 274 ? -4.063 14.146 35.526 1.00 90.19 274 LYS A C 1
ATOM 2121 O O . LYS A 1 274 ? -4.247 14.979 36.408 1.00 90.19 274 LYS A O 1
ATOM 2126 N N . ILE A 1 275 ? -4.819 13.066 35.372 1.00 87.94 275 ILE A N 1
ATOM 2127 C CA . ILE A 1 275 ? -6.096 12.896 36.068 1.00 87.94 275 ILE A CA 1
ATOM 2128 C C . ILE A 1 275 ? -6.073 11.581 36.854 1.00 87.94 275 ILE A C 1
ATOM 2130 O O . ILE A 1 275 ? -6.000 10.510 36.245 1.00 87.94 275 ILE A O 1
ATOM 2134 N N . PRO A 1 276 ? -6.113 11.628 38.196 1.00 91.38 276 PRO A N 1
ATOM 2135 C CA . PRO A 1 276 ? -6.328 10.444 39.013 1.00 91.38 276 PRO A CA 1
ATOM 2136 C C . PRO A 1 276 ? -7.818 10.090 39.031 1.00 91.38 276 PRO A C 1
ATOM 2138 O O . PRO A 1 276 ? -8.653 10.912 39.403 1.00 91.38 276 PRO A O 1
ATOM 2141 N N . ILE A 1 277 ? -8.156 8.862 38.649 1.00 90.38 277 ILE A N 1
ATOM 2142 C CA . ILE A 1 277 ? -9.539 8.389 38.557 1.00 90.38 277 ILE A CA 1
ATOM 2143 C C . ILE A 1 277 ? -9.667 7.072 39.310 1.00 90.38 277 ILE A C 1
ATOM 2145 O O . ILE A 1 277 ? -8.936 6.122 39.036 1.00 90.38 277 ILE A O 1
ATOM 2149 N N . ASN A 1 278 ? -10.609 7.011 40.251 1.00 89.75 278 ASN A N 1
ATOM 2150 C CA . ASN A 1 278 ? -10.944 5.782 40.962 1.00 89.75 278 ASN A CA 1
ATOM 2151 C C . ASN A 1 278 ? -11.990 4.972 40.179 1.00 89.75 278 ASN A C 1
ATOM 2153 O O . ASN A 1 278 ? -13.114 5.437 39.960 1.00 89.75 278 ASN A O 1
ATOM 2157 N N . ILE A 1 279 ? -11.614 3.756 39.790 1.00 87.12 279 ILE A N 1
ATOM 2158 C CA . ILE A 1 279 ? -12.409 2.817 38.996 1.00 87.12 279 ILE A CA 1
ATOM 2159 C C . ILE A 1 279 ? -12.572 1.513 39.800 1.00 87.12 279 ILE A C 1
ATOM 2161 O O . ILE A 1 279 ? -11.826 0.553 39.585 1.00 87.12 279 ILE A O 1
ATOM 2165 N N . PRO A 1 280 ? -13.497 1.466 40.779 1.00 83.31 280 PRO A N 1
ATOM 2166 C CA . PRO A 1 280 ? -13.781 0.256 41.549 1.00 83.31 280 PRO A CA 1
ATOM 2167 C C . PRO A 1 280 ? -14.194 -0.946 40.688 1.00 83.31 280 PRO A C 1
ATOM 2169 O O . PRO A 1 280 ? -13.948 -2.082 41.081 1.00 83.31 280 PRO A O 1
ATOM 2172 N N . GLU A 1 281 ? -14.747 -0.702 39.499 1.00 80.94 281 GLU A N 1
ATOM 2173 C CA . GLU A 1 281 ? -15.227 -1.710 38.551 1.00 80.94 281 GLU A CA 1
ATOM 2174 C C . GLU A 1 281 ? -14.109 -2.630 38.008 1.00 80.94 281 GLU A C 1
ATOM 2176 O O . GLU A 1 281 ? -14.386 -3.718 37.507 1.00 80.94 281 GLU A O 1
ATOM 2181 N N . LEU A 1 282 ? -12.834 -2.234 38.139 1.00 74.19 282 LEU A N 1
ATOM 2182 C CA . LEU A 1 282 ? -11.673 -3.003 37.661 1.00 74.19 282 LEU A CA 1
ATOM 2183 C C . LEU A 1 282 ? -11.423 -4.320 38.400 1.00 74.19 282 LEU A C 1
ATOM 2185 O O . LEU A 1 282 ? -10.662 -5.156 37.905 1.00 74.19 282 LEU A O 1
ATOM 2189 N N . ASN A 1 283 ? -11.973 -4.476 39.604 1.00 66.25 283 ASN A N 1
ATOM 2190 C CA . ASN A 1 283 ? -11.740 -5.664 40.423 1.00 66.25 283 ASN A CA 1
ATOM 2191 C C . ASN A 1 283 ? -12.503 -6.888 39.913 1.00 66.25 283 ASN A C 1
ATOM 2193 O O . ASN A 1 283 ? -12.018 -8.007 40.071 1.00 66.25 283 ASN A O 1
ATOM 2197 N N . ASP A 1 284 ? -13.631 -6.668 39.239 1.00 60.03 284 ASP A N 1
ATOM 2198 C CA . ASP A 1 284 ? -14.569 -7.739 38.910 1.00 60.03 284 ASP A CA 1
ATOM 2199 C C . ASP A 1 284 ? -14.665 -8.005 37.400 1.00 60.03 284 ASP A C 1
ATOM 2201 O O . ASP A 1 284 ? -15.167 -9.055 36.994 1.00 60.03 284 ASP A O 1
ATOM 2205 N N . GLN A 1 285 ? -14.174 -7.092 36.545 1.00 66.94 285 GLN A N 1
ATOM 2206 C CA . GLN A 1 285 ? -14.312 -7.191 35.087 1.00 66.94 285 GLN A CA 1
ATOM 2207 C C . GLN A 1 285 ? -13.115 -6.610 34.313 1.00 66.94 285 GLN A C 1
ATOM 2209 O O . GLN A 1 285 ? -12.355 -5.778 34.805 1.00 66.94 285 GLN A O 1
ATOM 2214 N N . GLN A 1 286 ? -12.946 -7.060 33.062 1.00 69.81 286 GLN A N 1
ATOM 2215 C CA . GLN A 1 286 ? -12.120 -6.345 32.085 1.00 69.81 286 GLN A CA 1
ATOM 2216 C C . GLN A 1 286 ? -12.886 -5.106 31.621 1.00 69.81 286 GLN A C 1
ATOM 2218 O O . GLN A 1 286 ? -13.978 -5.230 31.061 1.00 69.81 286 GLN A O 1
ATOM 2223 N N . CYS A 1 287 ? -12.300 -3.933 31.844 1.00 77.69 287 CYS A N 1
ATOM 2224 C CA . CYS A 1 287 ? -12.869 -2.658 31.430 1.00 77.69 287 CYS A CA 1
ATOM 2225 C C . CYS A 1 287 ? -12.000 -2.012 30.353 1.00 77.69 287 CYS A C 1
ATOM 2227 O O . CYS A 1 287 ? -10.777 -2.166 30.348 1.00 77.69 287 CYS A O 1
ATOM 2229 N N . THR A 1 288 ? -12.628 -1.219 29.497 1.00 82.19 288 THR A N 1
ATOM 2230 C CA . THR A 1 288 ? -11.958 -0.418 28.473 1.00 82.19 288 THR A CA 1
ATOM 2231 C C . THR A 1 288 ? -12.315 1.041 28.706 1.00 82.19 288 THR A C 1
ATOM 2233 O O . THR A 1 288 ? -13.464 1.362 29.009 1.00 82.19 288 THR A O 1
ATOM 2236 N N . VAL A 1 289 ? -11.342 1.941 28.583 1.00 86.06 289 VAL A N 1
ATOM 2237 C CA . VAL A 1 289 ? -11.620 3.380 28.538 1.00 86.06 289 VAL A CA 1
ATOM 2238 C C . VAL A 1 289 ? -11.614 3.872 27.105 1.00 86.06 289 VAL A C 1
ATOM 2240 O O . VAL A 1 289 ? -10.751 3.499 26.315 1.00 86.06 289 VAL A O 1
ATOM 2243 N N . LEU A 1 290 ? -12.584 4.716 26.789 1.00 83.69 290 LEU A N 1
ATOM 2244 C CA . LEU A 1 290 ? -12.823 5.311 25.486 1.00 83.69 290 LEU A CA 1
ATOM 2245 C C . LEU A 1 290 ? -12.648 6.826 25.622 1.00 83.69 290 LEU A C 1
ATOM 2247 O O . LEU A 1 290 ? -13.298 7.450 26.458 1.00 83.69 290 LEU A O 1
ATOM 2251 N N . LEU A 1 291 ? -11.753 7.416 24.840 1.00 84.31 291 LEU A N 1
ATOM 2252 C CA . LEU A 1 291 ? -11.510 8.853 24.801 1.00 84.31 291 LEU A CA 1
ATOM 2253 C C . LEU A 1 291 ? -12.228 9.444 23.592 1.00 84.31 291 LEU A C 1
ATOM 2255 O O . LEU A 1 291 ? -11.913 9.093 22.455 1.00 84.31 291 LEU A O 1
ATOM 2259 N N . PHE A 1 292 ? -13.152 10.359 23.842 1.00 84.25 292 PHE A N 1
ATOM 2260 C CA . PHE A 1 292 ? -13.875 11.098 22.819 1.00 84.25 292 PHE A CA 1
ATOM 2261 C C . PHE A 1 292 ? -13.399 12.545 22.760 1.00 84.25 292 PHE A C 1
ATOM 2263 O O . PHE A 1 292 ? -13.088 13.119 23.798 1.00 84.25 292 PHE A O 1
ATOM 2270 N N . HIS A 1 293 ? -13.394 13.140 21.571 1.00 79.75 293 HIS A N 1
ATOM 2271 C CA . HIS A 1 293 ? -13.180 14.566 21.333 1.00 79.75 293 HIS A CA 1
ATOM 2272 C C . HIS A 1 293 ? -14.240 15.069 20.346 1.00 79.75 293 HIS A C 1
ATOM 2274 O O . HIS A 1 293 ? -14.396 14.482 19.277 1.00 79.75 293 HIS A O 1
ATOM 2280 N N . ASN A 1 294 ? -15.008 16.101 20.709 1.00 82.62 294 ASN A N 1
ATOM 2281 C CA . ASN A 1 294 ? -16.161 16.603 19.947 1.00 82.62 294 ASN A CA 1
ATOM 2282 C C . ASN A 1 294 ? -17.108 15.468 19.494 1.00 82.62 294 ASN A C 1
ATOM 2284 O O . ASN A 1 294 ? -17.518 15.400 18.337 1.00 82.62 294 ASN A O 1
ATOM 2288 N N . ASN A 1 295 ? -17.423 14.544 20.413 1.00 75.06 295 ASN A N 1
ATOM 2289 C CA . ASN A 1 295 ? -18.227 13.327 20.194 1.00 75.06 295 ASN A CA 1
ATOM 2290 C C . ASN A 1 295 ? -17.649 12.283 19.218 1.00 75.06 295 ASN A C 1
ATOM 2292 O O . ASN A 1 295 ? -18.323 11.302 18.906 1.00 75.06 295 ASN A O 1
ATOM 2296 N N . VAL A 1 296 ? -16.398 12.426 18.781 1.00 66.50 296 VAL A N 1
ATOM 2297 C CA . VAL A 1 296 ? -15.689 11.423 17.972 1.00 66.50 296 VAL A CA 1
ATOM 2298 C C . VAL A 1 296 ? -14.796 10.584 18.879 1.00 66.50 296 VAL A C 1
ATOM 2300 O O . VAL A 1 296 ? -14.072 11.141 19.696 1.00 66.50 296 VAL A O 1
ATOM 2303 N N . LEU A 1 297 ? -14.823 9.254 18.756 1.00 75.19 297 LEU A N 1
ATOM 2304 C CA . LEU A 1 297 ? -13.880 8.382 19.464 1.00 75.19 297 LEU A CA 1
ATOM 2305 C C . LEU A 1 297 ? -12.478 8.566 18.866 1.00 75.19 297 LEU A C 1
ATOM 2307 O O . LEU A 1 297 ? -12.264 8.247 17.701 1.00 75.19 297 LEU A O 1
ATOM 2311 N N . VAL A 1 298 ? -11.526 9.051 19.662 1.00 66.94 298 VAL A N 1
ATOM 2312 C CA . VAL A 1 298 ? -10.167 9.391 19.200 1.00 66.94 298 VAL A CA 1
ATOM 2313 C C . VAL A 1 298 ? -9.082 8.481 19.766 1.00 66.94 298 VAL A C 1
ATOM 2315 O O . VAL A 1 298 ? -8.023 8.341 19.162 1.00 66.94 298 VAL A O 1
ATOM 2318 N N . HIS A 1 299 ? -9.334 7.818 20.897 1.00 73.62 299 HIS A N 1
ATOM 2319 C CA . HIS A 1 299 ? -8.432 6.805 21.444 1.00 73.62 299 HIS A CA 1
ATOM 2320 C C . HIS A 1 299 ? -9.181 5.843 22.371 1.00 73.62 299 HIS A C 1
ATOM 2322 O O . HIS A 1 299 ? -10.253 6.164 22.876 1.00 73.62 299 HIS A O 1
ATOM 2328 N N . TRP A 1 300 ? -8.616 4.669 22.637 1.00 78.56 300 TRP A N 1
ATOM 2329 C CA . TRP A 1 300 ? -9.130 3.741 23.638 1.00 78.56 300 TRP A CA 1
ATOM 2330 C C . TRP A 1 300 ? -7.989 2.955 24.283 1.00 78.56 300 TRP A C 1
ATOM 2332 O O . TRP A 1 300 ? -6.907 2.830 23.714 1.00 78.56 300 TRP A O 1
ATOM 2342 N N . GLN A 1 301 ? -8.219 2.439 25.487 1.00 77.06 301 GLN A N 1
ATOM 2343 C CA . GLN A 1 301 ? -7.233 1.655 26.223 1.00 77.06 301 GLN A CA 1
ATOM 2344 C C . GLN A 1 301 ? -7.916 0.588 27.075 1.00 77.06 301 GLN A C 1
ATOM 2346 O O . GLN A 1 301 ? -8.723 0.900 27.951 1.00 77.06 301 GLN A O 1
ATOM 2351 N N . ASP A 1 302 ? -7.524 -0.670 26.877 1.00 78.25 302 ASP A N 1
ATOM 2352 C CA . ASP A 1 302 ? -7.918 -1.752 27.778 1.00 78.25 302 ASP A CA 1
ATOM 2353 C C . ASP A 1 302 ? -7.214 -1.619 29.125 1.00 78.25 302 ASP A C 1
ATOM 2355 O O . ASP A 1 302 ? -5.985 -1.501 29.208 1.00 78.25 302 ASP A O 1
ATOM 2359 N N . LEU A 1 303 ? -8.003 -1.695 30.190 1.00 76.25 303 LEU A N 1
ATOM 2360 C CA . LEU A 1 303 ? -7.545 -1.712 31.566 1.00 76.25 303 LEU A CA 1
ATOM 2361 C C . LEU A 1 303 ? -7.529 -3.168 32.033 1.00 76.25 303 LEU A C 1
ATOM 2363 O O . LEU A 1 303 ? -8.493 -3.684 32.597 1.00 76.25 303 LEU A O 1
ATOM 2367 N N . ASN A 1 304 ? -6.431 -3.874 31.758 1.00 66.06 304 ASN A N 1
ATOM 2368 C CA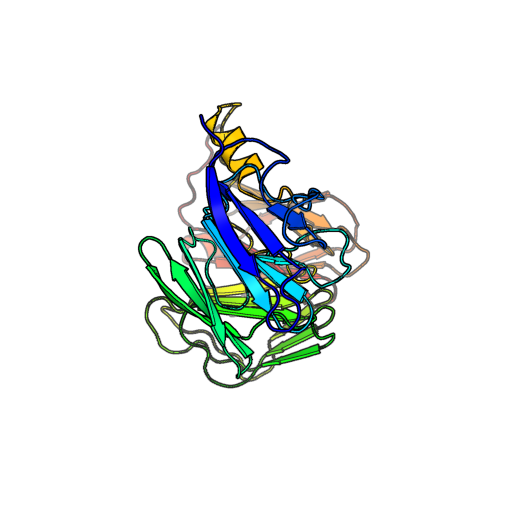 . ASN A 1 304 ? -6.304 -5.264 32.192 1.00 66.06 304 ASN A CA 1
ATOM 2369 C C . ASN A 1 304 ? -6.286 -5.335 33.730 1.00 66.06 304 ASN A C 1
ATOM 2371 O O . ASN A 1 304 ? -5.445 -4.711 34.385 1.00 66.06 304 ASN A O 1
ATOM 2375 N N . SER A 1 305 ? -7.163 -6.158 34.312 1.00 52.25 305 SER A N 1
ATOM 2376 C CA . SER A 1 305 ? -7.253 -6.342 35.767 1.00 52.25 305 SER A CA 1
ATOM 2377 C C . SER A 1 305 ? -5.955 -6.886 36.388 1.00 52.25 305 SER A C 1
ATOM 2379 O O . SER A 1 305 ? -5.713 -6.655 37.568 1.00 52.25 305 SER A O 1
ATOM 2381 N N . LYS A 1 306 ? -5.087 -7.520 35.580 1.00 48.69 306 LYS A N 1
ATOM 2382 C CA . LYS A 1 306 ? -3.820 -8.163 35.981 1.00 48.69 306 LYS A CA 1
ATOM 2383 C C . LYS A 1 306 ? -2.533 -7.424 35.572 1.00 48.69 306 LYS A C 1
ATOM 2385 O O . LYS A 1 306 ? -1.467 -8.037 35.608 1.00 48.69 306 LYS A O 1
ATOM 2390 N N . VAL A 1 307 ? -2.581 -6.160 35.129 1.00 46.12 307 VAL A N 1
ATOM 2391 C CA . VAL A 1 307 ? -1.329 -5.423 34.849 1.00 46.12 307 VAL A CA 1
ATOM 2392 C C . VAL A 1 307 ? -0.534 -5.314 36.151 1.00 46.12 307 VAL A C 1
ATOM 2394 O O . VAL A 1 307 ? -1.002 -4.686 37.096 1.00 46.12 307 VAL A O 1
ATOM 2397 N N . LEU A 1 308 ? 0.628 -5.979 36.175 1.00 38.28 308 LEU A N 1
ATOM 2398 C CA . LEU A 1 308 ? 1.594 -6.021 37.273 1.00 38.28 308 LEU A CA 1
ATOM 2399 C C . LEU A 1 308 ? 1.711 -4.645 37.926 1.00 38.28 308 LEU A C 1
ATOM 2401 O O . LEU A 1 308 ? 2.061 -3.671 37.253 1.00 38.28 308 LEU A O 1
ATOM 2405 N N . GLU A 1 309 ? 1.415 -4.589 39.225 1.00 40.78 309 GLU A N 1
ATOM 2406 C CA . GLU A 1 309 ? 1.730 -3.442 40.065 1.00 40.78 309 GLU A CA 1
ATOM 2407 C C . GLU A 1 309 ? 3.184 -3.050 39.794 1.00 40.78 309 GLU A C 1
ATOM 2409 O O . GLU A 1 309 ? 4.107 -3.828 40.041 1.00 40.78 309 GLU A O 1
ATOM 2414 N N . GLN A 1 310 ? 3.413 -1.855 39.247 1.00 38.84 310 GLN A N 1
ATOM 2415 C CA . GLN A 1 310 ? 4.755 -1.293 39.245 1.00 38.84 310 GLN A CA 1
ATOM 2416 C C . GLN A 1 310 ? 5.054 -0.837 40.673 1.00 38.84 310 GLN A C 1
ATOM 2418 O O . GLN A 1 310 ? 4.926 0.333 41.019 1.00 38.84 310 GLN A O 1
ATOM 2423 N N . THR A 1 311 ? 5.424 -1.785 41.532 1.00 31.94 311 THR A N 1
ATOM 2424 C CA . THR A 1 311 ? 6.149 -1.495 42.765 1.00 31.94 311 THR A CA 1
ATOM 2425 C C . THR A 1 311 ? 7.563 -1.060 42.404 1.00 31.94 311 THR A C 1
ATOM 2427 O O . THR A 1 311 ? 8.445 -1.902 42.229 1.00 31.94 311 THR A O 1
ATOM 2430 N N . LYS A 1 312 ? 7.763 0.252 42.277 1.00 30.64 312 LYS A N 1
ATOM 2431 C CA . LYS A 1 312 ? 8.738 1.038 43.051 1.00 30.64 312 LYS A CA 1
ATOM 2432 C C . LYS A 1 312 ? 8.689 2.505 42.648 1.00 30.64 312 LYS A C 1
ATOM 2434 O O . LYS A 1 312 ? 8.807 2.785 41.438 1.00 30.64 312 LYS A O 1
#

Sequence (312 aa):
MSLRVTCIAVHPDDHDKVWVSLGGFFAGQKVYYSSNGGDSWTNLTGSLPNLPILSLVVDDNGNLYAGGDDGIFFRGAGWADWKPFYNGIPRVPVTDLILTSNNYIFASTFGRGVWRSEQYSDCPTTLDISGTQNGQKFFEASGTVNTTGKSTAGLGTQVFYRAGDKVDLKDGFRASNESEVKVYNGPCNSGIPTFFRKNNEGNTTLANYRKAVLPMENSMEFPYAHIGNWTRKGNTIQFKIDILQEGETSLILSNREGTNLRTLWSGTTIGINKIPINIPELNDQQCTVLLFHNNVLVHWQDLNSKVLEQTK

Secondary structure (DSSP, 8-state):
---EEEEEEEETTEEEEEEEEEESS-TT-SEEEESSTTSS-EE--TT--SS-EEEEEE-TT--EEEEETTEEEEE-TT-SS-EEE-SS--SS-EEEEEE-TTSEEEEEETTTEEEEE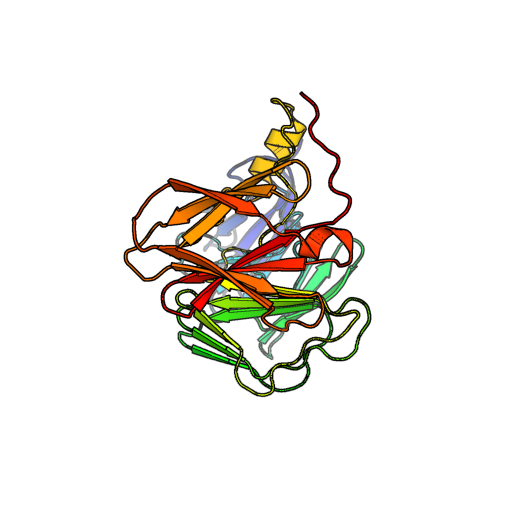EPP-PPPSEEEE-SB--SEEEEEESSEEEE--EE-S-TTEEEEEEESSEEEE-TT-EE-TTEEEEEEE--TTS------------S-HHHHHHHHSS----S---SSEEE---EEETTEEEEEEEE-SSS-EEEEEEETT--EEEEEEEE--SEEEEEEEE-GGGGTS-EEEEEEETTEEEEEEEE-TT------